Protein AF-A0A2G7H566-F1 (afdb_monomer_lite)

Foldseek 3Di:
DDPLVVLQVVLVVQQVVQVVVVHWGWDADPPFKIWTWHDDPNWIKIKIAGDPPDADDPVNQVSNCLSNLAQDWDWDADCDPVGNRIIMITRPDPAAWDQDAWDWDDDDQFIKTADPPQRKIWTWHADPPPSDIFIDILNHTDDPSSRVSSNRTHGGHDPPVRVVVVVVVVPDDDDDDDDDPDDDDDDDPPPDDDPDPPDDPDPDQDPVLVVLLVVLLVLVLLLLVVCLVVDVVSVDPVNSVVVNVVSVPDDSVRSVVVCVDPVNVVRSVPSVVVVVCVVCVVVVLVVDPPVPHDDPPPDDPPDPPDDDDDDDD

Secondary structure (DSSP, 8-state):
--TTTTHHHHHHHHHHHHHHTTS-EEEEEGGGEEEEEEEETTEEEEEEEESSS-PPPHHHHHHHHHHTT-SSEEEEEEEETTEEEEEEEEE---SPEE-SPP--EEETTEEEEE-TTT--EEEEEEETTTTEEEEEETTEE--HHHHHHHHHHEEPPPPHHHHHHHHHHHTS------------PPPPPP-----------PPPPPHHHHHHHHHHHHHHHHHHHHHHHH-TTTTSHHHHHHHHHHHHH--HHHHHHHHTSHHHHHHHHHHHHHHHHHHHHHHHHHHS-GGGS--------------------

Sequence (313 aa):
MRLTDTLRPLLEELFTTSADLAAGVHRKLPGGLHVKAAVKGERRMLIVWRTADRLPSARECEVVGAAAGMITPTFRSWQCRESQDAFLVTEGFKGQACTHDWNTAPVDGGHASTCGHCGATWERTQSSRAKTERLRYNGEKVSPARFAQFLERGPAGESPAEQAAAVVLAAQEPLWAAPEVQTPVPPPPPRQRPPRKAARPSGPETPAEQAERARLTGLLTCITFWSACWSPWFRRAVTIDMRRATLRGSTLGELRDEVRSVYVRRTLPYAVPYVLLACRWQHMTRALPEHATPIPKTRQKSARVAGTRKAAA

pLDDT: mean 75.6, std 17.48, range [33.19, 96.25]

Radius of gyration: 28.15 Å; chains: 1; bounding box: 62×60×103 Å

Structure (mmCIF, N/CA/C/O backbone):
data_AF-A0A2G7H566-F1
#
_entry.id   AF-A0A2G7H566-F1
#
loop_
_atom_site.group_PDB
_atom_site.id
_atom_site.type_symbol
_atom_site.label_atom_id
_atom_site.label_alt_id
_atom_site.label_comp_id
_atom_site.label_asym_id
_atom_site.label_entity_id
_atom_site.label_seq_id
_atom_site.pdbx_PDB_ins_code
_atom_site.Cartn_x
_atom_site.Cartn_y
_atom_site.Cartn_z
_atom_site.occupancy
_atom_site.B_iso_or_equiv
_atom_site.auth_seq_id
_atom_site.auth_comp_id
_atom_site.auth_asym_id
_atom_site.auth_atom_id
_atom_site.pdbx_PDB_model_num
ATOM 1 N N . MET A 1 1 ? 17.455 5.939 9.102 1.00 40.06 1 MET A N 1
ATOM 2 C CA . MET A 1 1 ? 16.649 4.698 9.156 1.00 40.06 1 MET A CA 1
ATOM 3 C C . MET A 1 1 ? 15.266 4.985 8.611 1.00 40.06 1 MET A C 1
ATOM 5 O O . MET A 1 1 ? 14.656 5.955 9.054 1.00 40.06 1 MET A O 1
ATOM 9 N N . ARG A 1 2 ? 14.798 4.234 7.609 1.00 50.91 2 ARG A N 1
ATOM 10 C CA . ARG A 1 2 ? 13.457 4.434 7.043 1.00 50.91 2 ARG A CA 1
ATOM 11 C C . ARG A 1 2 ? 12.451 3.670 7.900 1.00 50.91 2 ARG A C 1
ATOM 13 O O . ARG A 1 2 ? 12.727 2.570 8.353 1.00 50.91 2 ARG A O 1
ATOM 20 N N . LEU A 1 3 ? 11.278 4.263 8.104 1.00 55.38 3 LEU A N 1
ATOM 21 C CA . LEU A 1 3 ? 10.214 3.744 8.972 1.00 55.38 3 LEU A CA 1
ATOM 22 C C . LEU A 1 3 ? 9.756 2.318 8.594 1.00 55.38 3 LEU A C 1
ATOM 24 O O . LEU A 1 3 ? 9.213 1.616 9.431 1.00 55.38 3 LEU A O 1
ATOM 28 N N . THR A 1 4 ? 9.992 1.894 7.348 1.00 57.94 4 THR A N 1
ATOM 29 C CA . THR A 1 4 ? 9.754 0.537 6.828 1.00 57.94 4 THR A CA 1
ATOM 30 C C . THR A 1 4 ? 10.690 -0.525 7.399 1.00 57.94 4 THR A C 1
ATOM 32 O O . THR A 1 4 ? 10.247 -1.652 7.600 1.00 57.94 4 THR A O 1
ATOM 35 N N . ASP A 1 5 ? 11.947 -0.181 7.684 1.00 62.12 5 ASP A N 1
ATOM 36 C CA . ASP A 1 5 ? 12.983 -1.160 8.050 1.00 62.12 5 ASP A CA 1
ATOM 37 C C . ASP A 1 5 ? 12.762 -1.678 9.482 1.00 62.12 5 ASP A C 1
ATOM 39 O O . ASP A 1 5 ? 13.060 -2.823 9.797 1.00 62.12 5 ASP A O 1
ATOM 43 N N . THR A 1 6 ? 12.158 -0.851 10.340 1.00 76.50 6 THR A N 1
ATOM 44 C CA . THR A 1 6 ? 11.748 -1.223 11.702 1.00 76.50 6 THR A CA 1
ATOM 45 C C . THR A 1 6 ? 10.353 -1.840 11.765 1.00 76.50 6 THR A C 1
ATOM 47 O O . THR A 1 6 ? 10.004 -2.464 12.763 1.00 76.50 6 THR A O 1
ATOM 50 N N . LEU A 1 7 ? 9.529 -1.651 10.730 1.00 87.25 7 LEU A N 1
ATOM 51 C CA . LEU A 1 7 ? 8.126 -2.063 10.750 1.00 87.25 7 LEU A CA 1
ATOM 52 C C . LEU A 1 7 ? 7.954 -3.552 10.438 1.00 87.25 7 LEU A C 1
ATOM 54 O O . LEU A 1 7 ? 7.122 -4.195 11.067 1.00 87.25 7 LEU A O 1
ATOM 58 N N . ARG A 1 8 ? 8.736 -4.097 9.496 1.00 86.94 8 ARG A N 1
ATOM 59 C CA . ARG A 1 8 ? 8.674 -5.518 9.113 1.00 86.94 8 ARG A CA 1
ATOM 60 C C . ARG A 1 8 ? 8.879 -6.470 10.306 1.00 86.94 8 ARG A C 1
ATOM 62 O O . ARG A 1 8 ? 7.946 -7.223 10.574 1.00 86.94 8 ARG A O 1
ATOM 69 N N . PRO A 1 9 ? 10.001 -6.418 11.058 1.00 90.00 9 PRO A N 1
ATOM 70 C CA . PRO A 1 9 ? 10.229 -7.368 12.154 1.00 90.00 9 PRO A CA 1
ATOM 71 C C . PRO A 1 9 ? 9.160 -7.257 13.249 1.00 90.00 9 PRO A C 1
ATOM 73 O O . PRO A 1 9 ? 8.708 -8.261 13.785 1.00 90.00 9 PRO A O 1
ATOM 76 N N . LEU A 1 10 ? 8.680 -6.040 13.522 1.00 93.06 10 LEU A N 1
ATOM 77 C CA . LEU A 1 10 ? 7.597 -5.812 14.475 1.00 93.06 10 LEU A CA 1
ATOM 78 C C . LEU A 1 10 ? 6.273 -6.431 14.006 1.00 93.06 10 LEU A C 1
ATOM 80 O O . LEU A 1 10 ? 5.539 -6.998 14.805 1.00 93.06 10 LEU A O 1
ATOM 84 N N . LEU A 1 11 ? 5.928 -6.313 12.722 1.00 93.62 11 LEU A N 1
ATOM 85 C CA . LEU A 1 11 ? 4.698 -6.912 12.203 1.00 93.62 11 LEU A CA 1
ATOM 86 C C . LEU A 1 11 ? 4.788 -8.439 12.167 1.00 93.62 11 LEU A C 1
ATOM 88 O O . LEU A 1 11 ? 3.793 -9.095 12.460 1.00 93.62 11 LEU A O 1
ATOM 92 N N . GLU A 1 12 ? 5.956 -8.998 11.850 1.00 92.69 12 GLU A N 1
ATOM 93 C CA . GLU A 1 12 ? 6.208 -10.440 11.943 1.00 92.69 12 GLU A CA 1
ATOM 94 C C . GLU A 1 12 ? 6.009 -10.946 13.372 1.00 92.69 12 GLU A C 1
ATOM 96 O O . GLU A 1 12 ? 5.225 -11.871 13.573 1.00 92.69 12 GLU A O 1
ATOM 101 N N . GLU A 1 13 ? 6.602 -10.278 14.365 1.00 94.94 13 GLU A N 1
ATOM 102 C CA . GLU A 1 13 ? 6.397 -10.580 15.788 1.00 94.94 13 GLU A CA 1
ATOM 103 C C . GLU A 1 13 ? 4.907 -10.558 16.167 1.00 94.94 13 GLU A C 1
ATOM 105 O O . GLU A 1 13 ? 4.406 -11.489 16.804 1.00 94.94 13 GLU A O 1
ATOM 110 N N . LEU A 1 14 ? 4.164 -9.532 15.732 1.00 95.56 14 LEU A N 1
ATOM 111 C CA . LEU A 1 14 ? 2.733 -9.414 16.022 1.00 95.56 14 LEU A CA 1
ATOM 112 C C . LEU A 1 14 ? 1.906 -10.521 15.361 1.00 95.56 14 LEU A C 1
ATOM 114 O O . LEU A 1 14 ? 0.931 -10.977 15.959 1.00 95.56 14 LEU A O 1
ATOM 118 N N . PHE A 1 15 ? 2.254 -10.949 14.146 1.00 95.19 15 PHE A N 1
ATOM 119 C CA . PHE A 1 15 ? 1.558 -12.050 13.479 1.00 95.19 15 PHE A CA 1
ATOM 120 C C . PHE A 1 15 ? 1.858 -13.398 14.121 1.00 95.19 15 PHE A C 1
ATOM 122 O O . PHE A 1 15 ? 0.918 -14.168 14.300 1.00 95.19 15 PHE A O 1
ATOM 129 N N . THR A 1 16 ? 3.110 -13.663 14.493 1.00 94.88 16 THR A N 1
ATOM 130 C CA . THR A 1 16 ? 3.489 -14.874 15.235 1.00 94.88 16 THR A CA 1
ATOM 131 C C . THR A 1 16 ? 2.739 -14.929 16.561 1.00 94.88 16 THR A C 1
ATOM 133 O O . THR A 1 16 ? 1.962 -15.849 16.788 1.00 94.88 16 THR A O 1
ATOM 136 N N . THR A 1 17 ? 2.819 -13.858 17.356 1.00 94.94 17 THR A N 1
ATOM 137 C CA . THR A 1 17 ? 2.087 -13.752 18.629 1.00 94.94 17 THR A CA 1
ATOM 138 C C . THR A 1 17 ? 0.573 -13.902 18.430 1.00 94.94 17 THR A C 1
ATOM 140 O O . THR A 1 17 ? -0.117 -14.513 19.240 1.00 94.94 17 THR A O 1
ATOM 143 N N . SER A 1 18 ? 0.022 -13.349 17.344 1.00 94.25 18 SER A N 1
ATOM 144 C CA . SER A 1 18 ? -1.404 -13.475 17.035 1.00 94.25 18 SER A CA 1
ATOM 145 C C . SER A 1 18 ? -1.813 -14.901 16.681 1.00 94.25 18 SER A C 1
ATOM 147 O O . SER A 1 18 ? -2.902 -15.321 17.077 1.00 94.25 18 SER A O 1
ATOM 149 N N . ALA A 1 19 ? -0.965 -15.625 15.949 1.00 91.94 19 ALA A N 1
ATOM 150 C CA . ALA A 1 19 ? -1.181 -17.028 15.630 1.00 91.94 19 ALA A CA 1
ATOM 151 C C . ALA A 1 19 ? -1.142 -17.886 16.902 1.00 91.94 19 ALA A C 1
ATOM 153 O O . ALA A 1 19 ? -2.070 -18.662 17.124 1.00 91.94 19 ALA A O 1
ATOM 154 N N . ASP A 1 20 ? -0.148 -17.668 17.767 1.00 93.00 20 ASP A N 1
ATOM 155 C CA . ASP A 1 20 ? 0.033 -18.418 19.017 1.00 93.00 20 ASP A CA 1
ATOM 156 C C . ASP A 1 20 ? -1.135 -18.216 19.989 1.00 93.00 20 ASP A C 1
ATOM 158 O O . ASP A 1 20 ? -1.632 -19.161 20.598 1.00 93.00 20 ASP A O 1
ATOM 162 N N . LEU A 1 21 ? -1.615 -16.975 20.117 1.00 91.94 21 LEU A N 1
ATOM 163 C CA . LEU A 1 21 ? -2.718 -16.631 21.017 1.00 91.94 21 LEU A CA 1
ATOM 164 C C . LEU A 1 21 ? -4.106 -16.854 20.400 1.00 91.94 21 LEU A C 1
ATOM 166 O O . LEU A 1 21 ? -5.110 -16.639 21.082 1.00 91.94 21 LEU A O 1
ATOM 170 N N . ALA A 1 22 ? -4.184 -17.198 19.109 1.00 90.19 22 ALA A N 1
ATOM 171 C CA . ALA A 1 22 ? -5.420 -17.214 18.322 1.00 90.19 22 ALA A CA 1
ATOM 172 C C . ALA A 1 22 ? -6.266 -15.925 18.479 1.00 90.19 22 ALA A C 1
ATOM 174 O O . ALA A 1 22 ? -7.500 -15.945 18.434 1.00 90.19 22 ALA A O 1
ATOM 175 N N . ALA A 1 23 ? -5.603 -14.782 18.676 1.00 88.75 23 ALA A N 1
ATOM 176 C CA . ALA A 1 23 ? -6.228 -13.507 19.012 1.00 88.75 23 ALA A CA 1
ATOM 177 C C . ALA A 1 23 ? -5.525 -12.338 18.315 1.00 88.75 23 ALA A C 1
ATOM 179 O O . ALA A 1 23 ? -4.355 -12.412 17.951 1.00 88.75 23 ALA A O 1
ATOM 180 N N . GLY A 1 24 ? -6.243 -11.228 18.115 1.00 91.44 24 GLY A N 1
ATOM 181 C CA . GLY A 1 24 ? -5.665 -10.037 17.494 1.00 91.44 24 GLY A CA 1
ATOM 182 C C . GLY A 1 24 ? -4.732 -9.290 18.450 1.00 91.44 24 GLY A C 1
ATOM 183 O O . GLY A 1 24 ? -5.195 -8.804 19.482 1.00 91.44 24 GLY A O 1
ATOM 184 N N . VAL A 1 25 ? -3.460 -9.132 18.082 1.00 95.31 25 VAL A N 1
ATOM 185 C CA . VAL A 1 25 ? -2.426 -8.485 18.908 1.00 95.31 25 VAL A CA 1
ATOM 186 C C . VAL A 1 25 ? -2.241 -7.040 18.476 1.00 95.31 25 VAL A C 1
ATOM 188 O O . VAL A 1 25 ? -2.075 -6.744 17.294 1.00 95.31 25 VAL A O 1
ATOM 191 N N . HIS A 1 26 ? -2.292 -6.122 19.438 1.00 94.62 26 HIS A N 1
ATOM 192 C CA . HIS A 1 26 ? -2.249 -4.681 19.203 1.00 94.62 26 HIS A CA 1
ATOM 193 C C . HIS A 1 26 ? -0.909 -4.071 19.622 1.00 94.62 26 HIS A C 1
ATOM 195 O O . HIS A 1 26 ? -0.370 -4.380 20.682 1.00 94.62 26 HIS A O 1
ATOM 201 N N . ARG A 1 27 ? -0.408 -3.135 18.810 1.00 94.75 27 ARG A N 1
ATOM 202 C CA . ARG A 1 27 ? 0.729 -2.276 19.137 1.00 94.75 27 ARG A CA 1
ATOM 203 C C . ARG A 1 27 ? 0.447 -0.826 18.754 1.00 94.75 27 ARG A C 1
ATOM 205 O O . ARG A 1 27 ? -0.130 -0.532 17.703 1.00 94.75 27 ARG A O 1
ATOM 212 N N . LYS A 1 28 ? 0.895 0.102 19.600 1.00 92.69 28 LYS A N 1
ATOM 213 C CA . LYS A 1 28 ? 0.964 1.531 19.278 1.00 92.69 28 LYS A CA 1
ATOM 214 C C . LYS A 1 28 ? 2.358 1.862 18.749 1.00 92.69 28 LYS A C 1
ATOM 216 O O . LYS A 1 28 ? 3.357 1.569 19.399 1.00 92.69 28 LYS A O 1
ATOM 221 N N . LEU A 1 29 ? 2.408 2.477 17.577 1.00 89.56 29 LEU A N 1
ATOM 222 C CA . LEU A 1 29 ? 3.617 2.938 16.908 1.00 89.56 29 LEU A CA 1
ATOM 223 C C . LEU A 1 29 ? 3.847 4.440 17.158 1.00 89.56 29 LEU A C 1
ATOM 225 O O . LEU A 1 29 ? 2.912 5.165 17.535 1.00 89.56 29 LEU A O 1
ATOM 229 N N . PRO A 1 30 ? 5.077 4.937 16.920 1.00 82.88 30 PRO A N 1
ATOM 230 C CA . PRO A 1 30 ? 5.377 6.362 16.976 1.00 82.88 30 PRO A CA 1
ATOM 231 C C . PRO A 1 30 ? 4.428 7.197 16.111 1.00 82.88 30 PRO A C 1
ATOM 233 O O . PRO A 1 30 ? 3.928 6.759 15.075 1.00 82.88 30 PRO A O 1
ATOM 236 N N . GLY A 1 31 ? 4.158 8.424 16.556 1.00 81.69 31 GLY A N 1
ATOM 237 C CA . GLY A 1 31 ? 3.229 9.321 15.871 1.00 81.69 31 GLY A CA 1
ATOM 238 C C . GLY A 1 31 ? 1.754 8.953 16.048 1.00 81.69 31 GLY A C 1
ATOM 239 O O . GLY A 1 31 ? 0.923 9.520 15.347 1.00 81.69 31 GLY A O 1
ATOM 240 N N . GLY A 1 32 ? 1.411 8.032 16.957 1.00 88.88 32 GLY A N 1
ATOM 241 C CA . GLY A 1 32 ? 0.023 7.719 17.317 1.00 88.88 32 GLY A CA 1
ATOM 242 C C . GLY A 1 32 ? -0.704 6.823 16.316 1.00 88.88 32 GLY A C 1
ATOM 243 O O . GLY A 1 32 ? -1.932 6.849 16.276 1.00 88.88 32 GLY A O 1
ATOM 244 N N . LEU A 1 33 ? 0.033 6.067 15.496 1.00 91.19 33 LEU A N 1
ATOM 245 C CA . LEU A 1 33 ? -0.523 5.031 14.627 1.00 91.19 33 LEU A CA 1
ATOM 246 C C . LEU A 1 33 ? -0.688 3.741 15.433 1.00 91.19 33 LEU A C 1
ATOM 248 O O . LEU A 1 33 ? 0.239 3.290 16.095 1.00 91.19 33 LEU A O 1
ATOM 252 N N . HIS A 1 34 ? -1.866 3.148 15.394 1.00 93.75 34 HIS A N 1
ATOM 253 C CA . HIS A 1 34 ? -2.164 1.880 16.039 1.00 93.75 34 HIS A CA 1
ATOM 254 C C . HIS A 1 34 ? -2.287 0.807 14.969 1.00 93.75 34 HIS A C 1
ATOM 256 O O . HIS A 1 34 ? -2.921 1.037 13.938 1.00 93.75 34 HIS A O 1
ATOM 262 N N . VAL A 1 35 ? -1.693 -0.356 15.223 1.00 95.00 35 VAL A N 1
ATOM 263 C CA . VAL A 1 35 ? -1.793 -1.521 14.347 1.00 95.00 35 VAL A CA 1
ATOM 264 C C . VAL A 1 35 ? -2.190 -2.721 15.187 1.00 95.00 35 VAL A C 1
ATOM 266 O O . VAL A 1 35 ? -1.587 -2.988 16.225 1.00 95.00 35 VAL A O 1
ATOM 269 N N . LYS A 1 36 ? -3.218 -3.439 14.748 1.00 96.00 36 LYS A N 1
ATOM 270 C CA . LYS A 1 36 ? -3.639 -4.712 15.325 1.00 96.00 36 LYS A CA 1
ATOM 271 C C . LYS A 1 36 ? -3.514 -5.790 14.267 1.00 96.00 36 LYS A C 1
ATOM 273 O O . LYS A 1 36 ? -4.199 -5.718 13.249 1.00 96.00 36 LYS A O 1
ATOM 278 N N . ALA A 1 37 ? -2.629 -6.748 14.497 1.00 96.25 37 ALA A N 1
ATOM 279 C CA . ALA A 1 37 ? -2.428 -7.885 13.616 1.00 96.25 37 ALA A CA 1
ATOM 280 C C . ALA A 1 37 ? -3.329 -9.037 14.044 1.00 96.25 37 ALA A C 1
ATOM 282 O O . ALA A 1 37 ? -3.507 -9.279 15.236 1.00 96.25 37 ALA A O 1
ATOM 283 N N . ALA A 1 38 ? -3.920 -9.717 13.071 1.00 93.88 38 ALA A N 1
ATOM 284 C CA . ALA A 1 38 ? -4.726 -10.902 13.295 1.00 93.88 38 ALA A CA 1
ATOM 285 C C . ALA A 1 38 ? -4.426 -11.950 12.221 1.00 93.88 38 ALA A C 1
ATOM 287 O O . ALA A 1 38 ? -4.344 -11.618 11.033 1.00 93.88 38 ALA A O 1
ATOM 288 N N . VAL A 1 39 ? -4.321 -13.211 12.630 1.00 91.38 39 VAL A N 1
ATOM 289 C CA . VAL A 1 39 ? -4.273 -14.365 11.726 1.00 91.38 39 VAL A CA 1
ATOM 290 C C . VAL A 1 39 ? -5.613 -15.098 11.801 1.00 91.38 39 VAL A C 1
ATOM 292 O O . VAL A 1 39 ? -6.071 -15.454 12.883 1.00 91.38 39 VAL A O 1
ATOM 295 N N . LYS A 1 40 ? -6.290 -15.285 10.662 1.00 85.06 40 LYS A N 1
ATOM 296 C CA . LYS A 1 40 ? -7.551 -16.043 10.573 1.00 85.06 40 LYS A CA 1
ATOM 297 C C . LYS A 1 40 ? -7.405 -17.153 9.537 1.00 85.06 40 LYS A C 1
ATOM 299 O O . LYS A 1 40 ? -7.472 -16.889 8.334 1.00 85.06 40 LYS A O 1
ATOM 304 N N . GLY A 1 41 ? -7.214 -18.384 10.009 1.00 84.25 41 GLY A N 1
ATOM 305 C CA . GLY A 1 41 ? -6.723 -19.472 9.160 1.00 84.25 41 GLY A CA 1
ATOM 306 C C . GLY A 1 41 ? -5.333 -19.109 8.640 1.00 84.25 41 GLY A C 1
ATOM 307 O O . GLY A 1 41 ? -4.494 -18.654 9.404 1.00 84.25 41 GLY A O 1
ATOM 308 N N . GLU A 1 42 ? -5.117 -19.190 7.332 1.00 81.19 42 GLU A N 1
ATOM 309 C CA . GLU A 1 42 ? -3.844 -18.786 6.708 1.00 81.19 42 GLU A CA 1
ATOM 310 C C . GLU A 1 42 ? -3.767 -17.283 6.385 1.00 81.19 42 GLU A C 1
ATOM 312 O O . GLU A 1 42 ? -2.752 -16.776 5.903 1.00 81.19 42 GLU A O 1
ATOM 317 N N . ARG A 1 43 ? -4.855 -16.534 6.610 1.00 86.00 43 ARG A N 1
ATOM 318 C CA . ARG A 1 43 ? -4.950 -15.137 6.174 1.00 86.00 43 ARG A CA 1
ATOM 319 C C . ARG A 1 43 ? -4.441 -14.183 7.242 1.00 86.00 43 ARG A C 1
ATOM 321 O O . ARG A 1 43 ? -5.005 -14.094 8.333 1.00 86.00 43 ARG A O 1
ATOM 328 N N . ARG A 1 44 ? -3.440 -13.389 6.865 1.00 91.06 44 ARG A N 1
ATOM 329 C CA . ARG A 1 44 ? -2.966 -12.227 7.622 1.00 91.06 44 ARG A CA 1
ATOM 330 C C . ARG A 1 44 ? -3.882 -11.027 7.387 1.00 91.06 44 ARG A C 1
ATOM 332 O O . ARG A 1 44 ? -4.196 -10.682 6.248 1.00 91.06 44 ARG A O 1
ATOM 339 N N . MET A 1 45 ? -4.295 -10.380 8.468 1.00 94.69 45 MET A N 1
ATOM 340 C CA . MET A 1 45 ? -5.126 -9.178 8.461 1.00 94.69 45 MET A CA 1
ATOM 341 C C . MET A 1 45 ? -4.522 -8.128 9.392 1.00 94.69 45 MET A C 1
ATOM 343 O O . MET A 1 45 ? -3.987 -8.466 10.448 1.00 94.69 45 MET A O 1
ATOM 347 N N . LEU A 1 46 ? -4.648 -6.853 9.031 1.00 96.12 46 LEU A N 1
ATOM 348 C CA . LEU A 1 46 ? -4.229 -5.738 9.882 1.00 96.12 46 LEU A CA 1
ATOM 349 C C . LEU A 1 46 ? -5.379 -4.761 10.050 1.00 96.12 46 LEU A C 1
ATOM 351 O O . LEU A 1 46 ? -6.022 -4.390 9.076 1.00 96.12 46 LEU A O 1
ATOM 355 N N . ILE A 1 47 ? -5.604 -4.292 11.267 1.00 95.25 47 ILE A N 1
ATOM 356 C CA . ILE A 1 47 ? -6.486 -3.160 11.538 1.00 95.25 47 ILE A CA 1
ATOM 357 C C . ILE A 1 47 ? -5.602 -1.983 11.925 1.00 95.25 47 ILE A C 1
ATOM 359 O O . ILE A 1 47 ? -4.781 -2.099 12.834 1.00 95.25 47 ILE A O 1
ATOM 363 N N . VAL A 1 48 ? -5.755 -0.861 11.231 1.00 94.94 48 VAL A N 1
ATOM 364 C CA . VAL A 1 48 ? -4.923 0.332 11.399 1.00 94.94 48 VAL A CA 1
ATOM 365 C C . VAL A 1 48 ? -5.807 1.526 11.749 1.00 94.94 48 VAL A C 1
ATOM 367 O O . VAL A 1 48 ? -6.793 1.776 11.061 1.00 94.94 48 VAL A O 1
ATOM 370 N N . TRP A 1 49 ? -5.467 2.272 12.801 1.00 94.19 49 TRP A N 1
ATOM 371 C CA . TRP A 1 49 ? -6.186 3.488 13.227 1.00 94.19 49 TRP A CA 1
ATOM 372 C C . TRP A 1 49 ? -5.237 4.491 13.897 1.00 94.19 49 TRP A C 1
ATOM 374 O O . TRP A 1 49 ? -4.046 4.213 14.045 1.00 94.19 49 TRP A O 1
ATOM 384 N N . ARG A 1 50 ? -5.721 5.675 14.295 1.00 91.31 50 ARG A N 1
ATOM 385 C CA . ARG A 1 50 ? -4.915 6.671 15.033 1.00 91.31 50 ARG A CA 1
ATOM 386 C C . ARG A 1 50 ? -5.630 7.186 16.279 1.00 91.31 50 ARG A C 1
ATOM 388 O O . ARG A 1 50 ? -6.847 7.103 16.379 1.00 91.31 50 ARG A O 1
ATOM 395 N N . THR A 1 51 ? -4.856 7.751 17.207 1.00 84.25 51 THR A N 1
ATOM 396 C CA . THR A 1 51 ? -5.351 8.295 18.488 1.00 84.25 51 THR A CA 1
ATOM 397 C C . THR A 1 51 ? -6.012 9.686 18.391 1.00 84.25 51 THR A C 1
ATOM 399 O O . THR A 1 51 ? -6.650 10.095 19.346 1.00 84.25 51 THR A O 1
ATOM 402 N N . ALA A 1 52 ? -5.831 10.447 17.301 1.00 68.75 52 ALA A N 1
ATOM 403 C CA . ALA A 1 52 ? -6.080 11.903 17.278 1.00 68.75 52 ALA A CA 1
ATOM 404 C C . ALA A 1 52 ? -7.088 12.368 16.202 1.00 68.75 52 ALA A C 1
ATOM 406 O O . ALA A 1 52 ? -6.750 13.230 15.392 1.00 68.75 52 ALA A O 1
ATOM 407 N N . ASP A 1 53 ? -8.278 11.757 16.137 1.00 65.06 53 ASP A N 1
ATOM 408 C CA . ASP A 1 53 ? -9.382 12.103 15.207 1.00 65.06 53 ASP A CA 1
ATOM 409 C C . ASP A 1 53 ? -8.986 12.202 13.722 1.00 65.06 53 ASP A C 1
ATOM 411 O O . ASP A 1 53 ? -9.623 12.863 12.900 1.00 65.06 53 ASP A O 1
ATOM 415 N N . ARG A 1 54 ? -7.894 11.531 13.352 1.00 80.00 54 ARG A N 1
ATOM 416 C CA . ARG A 1 54 ? -7.362 11.512 11.995 1.00 80.00 54 ARG A CA 1
ATOM 417 C C . ARG A 1 54 ? -7.283 10.083 11.506 1.00 80.00 54 ARG A C 1
ATOM 419 O O . ARG A 1 54 ? -6.499 9.296 12.023 1.00 80.00 54 ARG A O 1
ATOM 426 N N . LEU A 1 55 ? -7.996 9.783 10.432 1.00 87.00 55 LEU A N 1
ATOM 427 C CA . LEU A 1 55 ? -7.867 8.507 9.740 1.00 87.00 55 LEU A CA 1
ATOM 428 C C . LEU A 1 55 ? -6.424 8.274 9.244 1.00 87.00 55 LEU A C 1
ATOM 430 O O . LEU A 1 55 ? -5.771 9.221 8.779 1.00 87.00 55 LEU A O 1
ATOM 434 N N . PRO A 1 56 ? -5.918 7.027 9.296 1.00 89.81 56 PRO A N 1
ATOM 435 C CA . PRO A 1 56 ? -4.701 6.664 8.583 1.00 89.81 56 PRO A CA 1
ATOM 436 C C . PRO A 1 56 ? -4.819 7.041 7.104 1.00 89.81 56 PRO A C 1
ATOM 438 O O . PRO A 1 56 ? -5.852 6.848 6.467 1.00 89.81 56 PRO A O 1
ATOM 441 N N . SER A 1 57 ? -3.758 7.594 6.536 1.00 89.50 57 SER A N 1
ATOM 442 C CA . SER A 1 57 ? -3.699 7.863 5.103 1.00 89.50 57 SER A CA 1
ATOM 443 C C . SER A 1 57 ? -3.589 6.563 4.303 1.00 89.50 57 SER A C 1
ATOM 445 O O . SER A 1 57 ? -3.058 5.560 4.783 1.00 89.50 57 SER A O 1
ATOM 447 N N . ALA A 1 58 ? -4.016 6.604 3.036 1.00 88.88 58 ALA A N 1
ATOM 448 C CA . ALA A 1 58 ? -3.821 5.501 2.092 1.00 88.88 58 ALA A CA 1
ATOM 449 C C . ALA A 1 58 ? -2.352 5.050 2.045 1.00 88.88 58 ALA A C 1
ATOM 451 O O . ALA A 1 58 ? -2.057 3.860 2.087 1.00 88.88 58 ALA A O 1
ATOM 452 N N . ARG A 1 59 ? -1.422 6.013 2.071 1.00 88.56 59 ARG A N 1
ATOM 453 C CA . ARG A 1 59 ? 0.011 5.728 2.059 1.00 88.56 59 ARG A CA 1
ATOM 454 C C . ARG A 1 59 ? 0.486 4.983 3.305 1.00 88.56 59 ARG A C 1
ATOM 456 O O . ARG A 1 59 ? 1.339 4.112 3.196 1.00 88.56 59 ARG A O 1
ATOM 463 N N . GLU A 1 60 ? -0.042 5.317 4.480 1.00 89.19 60 GLU A N 1
ATOM 464 C CA . GLU A 1 60 ? 0.271 4.581 5.7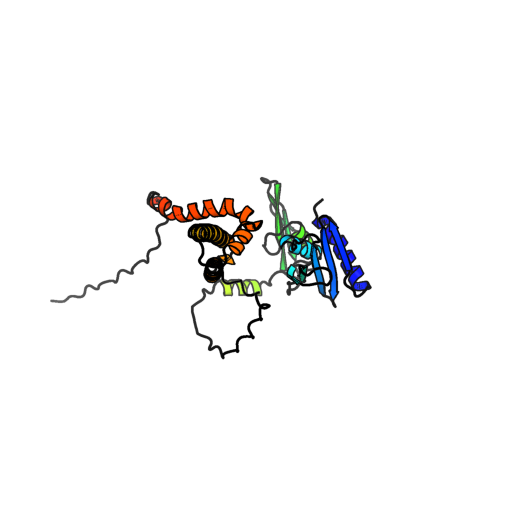11 1.00 89.19 60 GLU A CA 1
ATOM 465 C C . GLU A 1 60 ? -0.257 3.146 5.641 1.00 89.19 60 GLU A C 1
ATOM 467 O O . GLU A 1 60 ? 0.466 2.224 6.005 1.00 89.19 60 GLU A O 1
ATOM 472 N N . CYS A 1 61 ? -1.464 2.946 5.104 1.00 91.62 61 CYS A N 1
ATOM 473 C CA . CYS A 1 61 ? -2.033 1.610 4.913 1.00 91.62 61 CYS A CA 1
ATOM 474 C C . CYS A 1 61 ? -1.205 0.772 3.926 1.00 91.62 61 CYS A C 1
ATOM 476 O O . CYS A 1 61 ? -0.917 -0.389 4.206 1.00 91.62 61 CYS A O 1
ATOM 478 N N . GLU A 1 62 ? -0.767 1.363 2.809 1.00 89.50 62 GLU A N 1
ATOM 479 C CA . GLU A 1 62 ? 0.132 0.715 1.843 1.00 89.50 62 GLU A CA 1
ATOM 480 C C . GLU A 1 62 ? 1.465 0.310 2.477 1.00 89.50 62 GLU A C 1
ATOM 482 O O . GLU A 1 62 ? 1.932 -0.804 2.264 1.00 89.50 62 GLU A O 1
ATOM 487 N N . VAL A 1 63 ? 2.083 1.208 3.253 1.00 88.44 63 VAL A N 1
ATOM 488 C CA . VAL A 1 63 ? 3.375 0.951 3.906 1.00 88.44 63 VAL A CA 1
ATOM 489 C C . VAL A 1 63 ? 3.252 -0.163 4.942 1.00 88.44 63 VAL A C 1
ATOM 491 O O . VAL A 1 63 ? 4.095 -1.056 4.969 1.00 88.44 63 VAL A O 1
ATOM 494 N N . VAL A 1 64 ? 2.198 -0.137 5.761 1.00 91.75 64 VAL A N 1
ATOM 495 C CA . VAL A 1 64 ? 1.928 -1.172 6.767 1.00 91.75 64 VAL A CA 1
ATOM 496 C C . VAL A 1 64 ? 1.627 -2.517 6.100 1.00 91.75 64 VAL A C 1
ATOM 498 O O . VAL A 1 64 ? 2.180 -3.534 6.507 1.00 91.75 64 VAL A O 1
ATOM 501 N N . GLY A 1 65 ? 0.815 -2.530 5.041 1.00 91.94 65 GLY A N 1
ATOM 502 C CA . GLY A 1 65 ? 0.513 -3.745 4.285 1.00 91.94 65 GLY A CA 1
ATOM 503 C C . GLY A 1 65 ? 1.741 -4.341 3.589 1.00 91.94 65 GLY A C 1
ATOM 504 O O . GLY A 1 65 ? 1.980 -5.541 3.688 1.00 91.94 65 GLY A O 1
ATOM 505 N N . ALA A 1 66 ? 2.570 -3.510 2.954 1.00 87.81 66 ALA A N 1
ATOM 506 C CA . ALA A 1 66 ? 3.817 -3.961 2.335 1.00 87.81 66 ALA A CA 1
ATOM 507 C C . ALA A 1 66 ? 4.806 -4.511 3.378 1.00 87.81 66 ALA A C 1
ATOM 509 O O . ALA A 1 66 ? 5.382 -5.579 3.191 1.00 87.81 66 ALA A O 1
ATOM 510 N N . ALA A 1 67 ? 4.963 -3.830 4.519 1.00 88.50 67 ALA A N 1
ATOM 511 C CA . ALA A 1 67 ? 5.823 -4.304 5.604 1.00 88.50 67 ALA A CA 1
ATOM 512 C C . ALA A 1 67 ? 5.327 -5.612 6.244 1.00 88.50 67 ALA A C 1
ATOM 514 O O . ALA A 1 67 ? 6.137 -6.370 6.762 1.00 88.50 67 ALA A O 1
ATOM 515 N N . ALA A 1 68 ? 4.026 -5.901 6.168 1.00 89.56 68 ALA A N 1
ATOM 516 C CA . ALA A 1 68 ? 3.439 -7.176 6.583 1.00 89.56 68 ALA A CA 1
ATOM 517 C C . ALA A 1 68 ? 3.661 -8.332 5.591 1.00 89.56 68 ALA A C 1
ATOM 519 O O . ALA A 1 68 ? 3.183 -9.448 5.827 1.00 89.56 68 ALA A O 1
ATOM 520 N N . GLY A 1 69 ? 4.339 -8.070 4.471 1.00 87.31 69 GLY A N 1
ATOM 521 C CA . GLY A 1 69 ? 4.577 -9.051 3.421 1.00 87.31 69 GLY A CA 1
ATOM 522 C C . GLY A 1 69 ? 3.425 -9.190 2.425 1.00 87.31 69 GLY A C 1
ATOM 523 O O . GLY A 1 69 ? 3.442 -10.137 1.643 1.00 87.31 69 GLY A O 1
ATOM 524 N N . MET A 1 70 ? 2.448 -8.271 2.405 1.00 90.12 70 MET A N 1
ATOM 525 C CA . MET A 1 70 ? 1.364 -8.319 1.415 1.00 90.12 70 MET A CA 1
ATOM 526 C C . MET A 1 70 ? 1.852 -7.848 0.037 1.00 90.12 70 MET A C 1
ATOM 528 O O . MET A 1 70 ? 2.461 -6.781 -0.076 1.00 90.12 70 MET A O 1
ATOM 532 N N . ILE A 1 71 ? 1.570 -8.616 -1.014 1.00 88.31 71 ILE A N 1
ATOM 533 C CA . ILE A 1 71 ? 1.942 -8.322 -2.405 1.00 88.31 71 ILE A CA 1
ATOM 534 C C . ILE A 1 71 ? 1.095 -7.168 -2.946 1.00 88.31 71 ILE A C 1
ATOM 536 O O . ILE A 1 71 ? 1.632 -6.228 -3.542 1.00 88.31 71 ILE A O 1
ATOM 540 N N . THR A 1 72 ? -0.220 -7.220 -2.724 1.00 88.94 72 THR A N 1
ATOM 541 C CA . THR A 1 72 ? -1.187 -6.189 -3.121 1.00 88.94 72 THR A CA 1
ATOM 542 C C . THR A 1 72 ? -2.069 -5.835 -1.922 1.00 88.94 72 THR A C 1
ATOM 544 O O . THR A 1 72 ? -3.188 -6.340 -1.804 1.00 88.94 72 THR A O 1
ATOM 547 N N . PRO A 1 73 ? -1.598 -4.970 -1.004 1.00 90.94 73 PRO A N 1
ATOM 548 C CA . PRO A 1 73 ? -2.395 -4.569 0.145 1.00 90.94 73 PRO A CA 1
ATOM 549 C C . PRO A 1 73 ? -3.640 -3.805 -0.312 1.00 90.94 73 PRO A C 1
ATOM 551 O O . PRO A 1 73 ? -3.564 -2.780 -0.988 1.00 90.94 73 PRO A O 1
ATOM 554 N N . THR A 1 74 ? -4.801 -4.306 0.085 1.00 93.12 74 THR A N 1
ATOM 555 C CA . THR A 1 74 ? -6.106 -3.673 -0.118 1.00 93.12 74 THR A CA 1
ATOM 556 C C . THR A 1 74 ? -6.619 -3.192 1.221 1.00 93.12 74 THR A C 1
ATOM 558 O O . THR A 1 74 ? -6.409 -3.854 2.234 1.00 93.12 74 THR A O 1
ATOM 561 N N . PHE A 1 75 ? -7.279 -2.038 1.252 1.00 93.25 75 PHE A N 1
ATOM 562 C CA . PHE A 1 75 ? -7.812 -1.494 2.492 1.00 93.25 75 PHE A CA 1
ATOM 563 C C . PHE A 1 75 ? -9.235 -0.981 2.319 1.00 93.25 75 PHE A C 1
ATOM 565 O O . PHE A 1 75 ? -9.597 -0.415 1.287 1.00 93.25 75 PHE A O 1
ATOM 572 N N . ARG A 1 76 ? -10.052 -1.192 3.350 1.00 92.94 76 ARG A N 1
ATOM 573 C CA . ARG A 1 76 ? -11.433 -0.706 3.432 1.00 92.94 76 ARG A CA 1
ATOM 574 C C . ARG A 1 76 ? -11.721 -0.175 4.825 1.00 92.94 76 ARG A C 1
ATOM 576 O O . ARG A 1 76 ? -11.109 -0.629 5.791 1.00 92.94 76 ARG A O 1
ATOM 583 N N . SER A 1 77 ? -12.659 0.762 4.922 1.00 90.69 77 SER A N 1
ATOM 584 C CA . SER A 1 77 ? -13.114 1.281 6.211 1.00 90.69 77 SER A CA 1
ATOM 585 C C . SER A 1 77 ? -13.580 0.143 7.114 1.00 90.69 77 SER A C 1
ATOM 587 O O . SER A 1 77 ? -14.227 -0.810 6.665 1.00 90.69 77 SER A O 1
ATOM 589 N N . TRP A 1 78 ? -13.222 0.246 8.383 1.00 90.94 78 TRP A N 1
ATOM 590 C CA . TRP A 1 78 ? -13.487 -0.751 9.399 1.00 90.94 78 TRP A CA 1
ATOM 591 C C . TRP A 1 78 ? -13.795 -0.066 10.723 1.00 90.94 78 TRP A C 1
ATOM 593 O O . TRP A 1 78 ? -13.301 1.023 11.001 1.00 90.94 78 TRP A O 1
ATOM 603 N N . GLN A 1 79 ? -14.598 -0.729 11.543 1.00 85.75 79 GLN A N 1
ATOM 604 C CA . GLN A 1 79 ? -14.904 -0.288 12.896 1.00 85.75 79 GLN A CA 1
ATOM 605 C C . GLN A 1 79 ? -14.396 -1.354 13.857 1.00 85.75 79 GLN A C 1
ATOM 607 O O . GLN A 1 79 ? -14.698 -2.539 13.701 1.00 85.75 79 GLN A O 1
ATOM 612 N N . CYS A 1 80 ? -13.593 -0.944 14.830 1.00 81.50 80 CYS A N 1
ATOM 613 C CA . CYS A 1 80 ? -13.176 -1.796 15.933 1.00 81.50 80 CYS A CA 1
ATOM 614 C C . CYS A 1 80 ? -13.643 -1.198 17.261 1.00 81.50 80 CYS A C 1
ATOM 616 O O . CYS A 1 80 ? -14.104 -0.060 17.332 1.00 81.50 80 CYS A O 1
ATOM 618 N N . ARG A 1 81 ? -13.546 -1.983 18.335 1.00 83.00 81 ARG A N 1
ATOM 619 C CA . ARG A 1 81 ? -13.952 -1.542 19.676 1.00 83.00 81 ARG A CA 1
ATOM 620 C C . ARG A 1 81 ? -13.169 -0.303 20.119 1.00 83.00 81 ARG A C 1
ATOM 622 O O . ARG A 1 81 ? -13.689 0.528 20.851 1.00 83.00 81 ARG A O 1
ATOM 629 N N . GLU A 1 82 ? -11.922 -0.209 19.675 1.00 82.69 82 GLU A N 1
ATOM 630 C CA . GLU A 1 82 ? -10.962 0.826 20.034 1.00 82.69 82 GLU A CA 1
ATOM 631 C C . GLU A 1 82 ? -11.085 2.094 19.169 1.00 82.69 82 GLU A C 1
ATOM 633 O O . GLU A 1 82 ? -10.561 3.139 19.552 1.00 82.69 82 GLU A O 1
ATOM 638 N N . SER A 1 83 ? -11.739 2.022 18.003 1.00 82.12 83 SER A N 1
ATOM 639 C CA . SER A 1 83 ? -11.920 3.161 17.099 1.00 82.12 83 SER A CA 1
ATOM 640 C C . SER A 1 83 ? -13.039 2.921 16.083 1.00 82.12 83 SER A C 1
ATOM 642 O O . SER A 1 83 ? -13.103 1.874 15.435 1.00 82.12 83 SER A O 1
ATOM 644 N N . GLN A 1 84 ? -13.885 3.934 15.881 1.00 81.12 84 GLN A N 1
ATOM 645 C CA . GLN A 1 84 ? -14.882 3.939 14.802 1.00 81.12 84 GLN A CA 1
ATOM 646 C C . GLN A 1 84 ? -14.273 4.279 13.429 1.00 81.12 84 GLN A C 1
ATOM 648 O O . GLN A 1 84 ? -14.929 4.092 12.407 1.00 81.12 84 GLN A O 1
ATOM 653 N N . ASP A 1 85 ? -13.015 4.722 13.416 1.00 87.00 85 ASP A N 1
ATOM 654 C CA . ASP A 1 85 ? -12.294 5.249 12.263 1.00 87.00 85 ASP A CA 1
ATOM 655 C C . ASP A 1 85 ? -11.006 4.445 12.039 1.00 87.00 85 ASP A C 1
ATOM 657 O O . ASP A 1 85 ? -9.881 4.907 12.262 1.00 87.00 85 ASP A O 1
ATOM 661 N N . ALA A 1 86 ? -11.184 3.200 11.597 1.00 91.62 86 ALA A N 1
ATOM 662 C CA . ALA A 1 86 ? -10.095 2.287 11.281 1.00 91.62 86 ALA A CA 1
ATOM 663 C C . ALA A 1 86 ? -10.122 1.846 9.810 1.00 91.62 86 ALA A C 1
ATOM 665 O O . ALA A 1 86 ? -11.125 1.955 9.100 1.00 91.62 86 ALA A O 1
ATOM 666 N N . PHE A 1 87 ? -9.002 1.294 9.354 1.00 95.25 87 PHE A N 1
ATOM 667 C CA . PHE A 1 87 ? -8.904 0.571 8.094 1.00 95.25 87 PHE A CA 1
ATOM 668 C C . PHE A 1 87 ? -8.530 -0.878 8.355 1.00 95.25 87 PHE A C 1
ATOM 670 O O . PHE A 1 87 ? -7.581 -1.160 9.083 1.00 95.25 87 PHE A O 1
ATOM 677 N N . LEU A 1 88 ? -9.260 -1.792 7.726 1.00 94.75 88 LEU A N 1
ATOM 678 C CA . LEU A 1 88 ? -8.849 -3.183 7.604 1.00 94.75 88 LEU A CA 1
ATOM 679 C C . LEU A 1 88 ? -7.991 -3.305 6.346 1.00 94.75 88 LEU A C 1
ATOM 681 O O . LEU A 1 88 ? -8.487 -3.021 5.256 1.00 94.75 88 LEU A O 1
ATOM 685 N N . VAL A 1 89 ? -6.742 -3.732 6.507 1.00 95.88 89 VAL A N 1
ATOM 686 C CA . VAL A 1 89 ? -5.787 -4.024 5.437 1.00 95.88 89 VAL A CA 1
ATOM 687 C C . VAL A 1 89 ? -5.669 -5.539 5.269 1.00 95.88 89 VAL A C 1
ATOM 689 O O . VAL A 1 89 ? -5.444 -6.271 6.237 1.00 95.88 89 VAL A O 1
ATOM 692 N N . THR A 1 90 ? -5.831 -6.007 4.036 1.00 94.19 90 THR A N 1
ATOM 693 C CA . THR A 1 90 ? -5.801 -7.424 3.654 1.00 94.19 90 THR A CA 1
ATOM 694 C C . THR A 1 90 ? -5.018 -7.633 2.368 1.00 94.19 90 THR A C 1
ATOM 696 O O . THR A 1 90 ? -4.923 -6.731 1.536 1.00 94.19 90 THR A O 1
ATOM 699 N N . GLU A 1 91 ? -4.519 -8.850 2.165 1.00 92.19 91 GLU A N 1
ATOM 700 C CA . GLU A 1 91 ? -3.967 -9.256 0.876 1.00 92.19 91 GLU A CA 1
ATOM 701 C C . GLU A 1 91 ? -5.068 -9.288 -0.195 1.00 92.19 91 GLU A C 1
ATOM 703 O O . GLU A 1 91 ? -6.089 -9.960 -0.034 1.00 92.19 91 GLU A O 1
ATOM 708 N N . GLY A 1 92 ? -4.863 -8.538 -1.276 1.00 87.56 92 GLY A N 1
ATOM 709 C CA . GLY A 1 92 ? -5.710 -8.551 -2.466 1.00 87.56 92 GLY A CA 1
ATOM 710 C C . GLY A 1 92 ? -5.147 -9.404 -3.599 1.00 87.56 92 GLY A C 1
ATOM 711 O O . GLY A 1 92 ? -5.878 -9.706 -4.543 1.00 87.56 92 GLY A O 1
ATOM 712 N N . PHE A 1 93 ? -3.872 -9.792 -3.527 1.00 87.44 93 PHE A N 1
ATOM 713 C CA . PHE A 1 93 ? -3.246 -10.640 -4.529 1.00 87.44 93 PHE A CA 1
ATOM 714 C C . PHE A 1 93 ? -3.841 -12.052 -4.493 1.00 87.44 93 PHE A C 1
ATOM 716 O O . PHE A 1 93 ? -3.904 -12.691 -3.444 1.00 87.44 93 PHE A O 1
ATOM 723 N N . LYS A 1 94 ? -4.290 -12.526 -5.657 1.00 83.75 94 LYS A N 1
ATOM 724 C CA . LYS A 1 94 ? -4.881 -13.861 -5.847 1.00 83.75 94 LYS A CA 1
ATOM 725 C C . LYS A 1 94 ? -4.048 -14.769 -6.756 1.00 83.75 94 LYS A C 1
ATOM 727 O O . LYS A 1 94 ? -4.463 -15.893 -7.010 1.00 83.75 94 LYS A O 1
ATOM 732 N N . GLY A 1 95 ? -2.934 -14.265 -7.286 1.00 83.69 95 GLY A N 1
ATOM 733 C CA . GLY A 1 95 ? -2.062 -15.025 -8.175 1.00 83.69 95 GLY A CA 1
ATOM 734 C C . GLY A 1 95 ? -1.103 -15.935 -7.413 1.00 83.69 95 GLY A C 1
ATOM 735 O O . GLY A 1 95 ? -1.103 -15.994 -6.181 1.00 83.69 95 GLY A O 1
ATOM 736 N N . GLN A 1 96 ? -0.245 -16.619 -8.161 1.00 85.88 96 GLN A N 1
ATOM 737 C CA . GLN A 1 96 ? 0.870 -17.359 -7.584 1.00 85.88 96 GLN A CA 1
ATOM 738 C C . GLN A 1 96 ? 2.020 -16.405 -7.274 1.00 85.88 96 GLN A C 1
ATOM 740 O O . GLN A 1 96 ? 2.325 -15.506 -8.057 1.00 85.88 96 GLN A O 1
ATOM 745 N N . ALA A 1 97 ? 2.643 -16.586 -6.114 1.00 87.62 97 ALA A N 1
ATOM 746 C CA . ALA A 1 97 ? 3.865 -15.875 -5.780 1.00 87.62 97 ALA A CA 1
ATOM 747 C C . ALA A 1 97 ? 5.069 -16.712 -6.212 1.00 87.62 97 ALA A C 1
ATOM 749 O O . ALA A 1 97 ? 5.077 -17.927 -6.027 1.00 87.62 97 ALA A O 1
ATOM 750 N N . CYS A 1 98 ? 6.088 -16.066 -6.758 1.00 87.25 98 CYS A N 1
ATOM 751 C CA . CYS A 1 98 ? 7.360 -16.702 -7.009 1.00 87.25 98 CYS A CA 1
ATOM 752 C C . CYS A 1 98 ? 8.169 -16.767 -5.710 1.00 87.25 98 CYS A C 1
ATOM 754 O O . CYS A 1 98 ? 8.440 -15.734 -5.099 1.00 87.25 98 CYS A O 1
ATOM 756 N N . THR A 1 99 ? 8.534 -17.981 -5.304 1.00 86.50 99 THR A N 1
ATOM 757 C CA . THR A 1 99 ? 9.333 -18.282 -4.101 1.00 86.50 99 THR A CA 1
ATOM 758 C C . THR A 1 99 ? 10.599 -19.069 -4.448 1.00 86.50 99 THR A C 1
ATOM 760 O O . THR A 1 99 ? 11.144 -19.771 -3.605 1.00 86.50 99 THR A O 1
ATOM 763 N N . HIS A 1 100 ? 11.004 -19.035 -5.717 1.00 88.06 100 HIS A N 1
ATOM 764 C CA . HIS A 1 100 ? 12.151 -19.778 -6.229 1.00 88.06 100 HIS A CA 1
ATOM 765 C C . HIS A 1 100 ? 13.422 -18.936 -6.158 1.00 88.06 100 HIS A C 1
ATOM 767 O O . HIS A 1 100 ? 13.364 -17.705 -6.160 1.00 88.06 100 HIS A O 1
ATOM 773 N N . ASP A 1 101 ? 14.564 -19.614 -6.203 1.00 86.56 101 ASP A N 1
ATOM 774 C CA . ASP A 1 101 ? 15.859 -18.954 -6.254 1.00 86.56 101 ASP A CA 1
ATOM 775 C C . ASP A 1 101 ? 16.075 -18.215 -7.580 1.00 86.56 101 ASP A C 1
ATOM 777 O O . ASP A 1 101 ? 15.655 -18.644 -8.662 1.00 86.56 101 ASP A O 1
ATOM 781 N N . TRP A 1 102 ? 16.757 -17.074 -7.489 1.00 85.62 102 TRP A N 1
ATOM 782 C CA . TRP A 1 102 ? 17.049 -16.213 -8.629 1.00 85.62 102 TRP A CA 1
ATOM 783 C C . TRP A 1 102 ? 18.445 -16.485 -9.170 1.00 85.62 102 TRP A C 1
ATOM 785 O O . TRP A 1 102 ? 19.438 -16.302 -8.465 1.00 85.62 102 TRP A O 1
ATOM 795 N N . ASN A 1 103 ? 18.540 -16.824 -10.456 1.00 80.69 103 ASN A N 1
ATOM 796 C CA . ASN A 1 103 ? 19.828 -16.870 -11.137 1.00 80.69 103 ASN A CA 1
ATOM 797 C C . ASN A 1 103 ? 20.160 -15.482 -11.698 1.00 80.69 103 ASN A C 1
ATOM 799 O O . ASN A 1 103 ? 19.574 -15.042 -12.691 1.00 80.69 103 ASN A O 1
ATOM 803 N N . THR A 1 104 ? 21.028 -14.750 -11.006 1.00 85.00 104 THR A N 1
ATOM 804 C CA . THR A 1 104 ? 21.312 -13.347 -11.324 1.00 85.00 104 THR A CA 1
ATOM 805 C C . THR A 1 104 ? 22.291 -13.247 -12.489 1.00 85.00 104 THR A C 1
ATOM 807 O O . THR A 1 104 ? 23.416 -13.728 -12.394 1.00 85.00 104 THR A O 1
ATOM 810 N N . ALA A 1 105 ? 21.886 -12.570 -13.562 1.00 80.25 105 ALA A N 1
ATOM 811 C CA . ALA A 1 105 ? 22.731 -12.265 -14.708 1.00 80.25 105 ALA A CA 1
ATOM 812 C C . ALA A 1 105 ? 23.128 -10.774 -14.714 1.00 80.25 105 ALA A C 1
ATOM 814 O O . ALA A 1 105 ? 22.312 -9.911 -14.364 1.00 80.25 105 ALA A O 1
ATOM 815 N N . PRO A 1 106 ? 24.367 -10.433 -15.108 1.00 78.94 106 PRO A N 1
ATOM 816 C CA . PRO A 1 106 ? 24.756 -9.043 -15.317 1.00 78.94 106 PRO A CA 1
ATOM 817 C C . PRO A 1 106 ? 24.033 -8.455 -16.540 1.00 78.94 106 PRO A C 1
ATOM 819 O O . PRO A 1 106 ? 23.825 -9.141 -17.539 1.00 78.94 106 PRO A O 1
ATOM 822 N N . VAL A 1 107 ? 23.675 -7.172 -16.470 1.00 81.69 107 VAL A N 1
ATOM 823 C CA . VAL A 1 107 ? 23.137 -6.381 -17.594 1.00 81.69 107 VAL A CA 1
ATOM 824 C C . VAL A 1 107 ? 23.821 -5.016 -17.645 1.00 81.69 107 VAL A C 1
ATOM 826 O O . VAL A 1 107 ? 24.472 -4.607 -16.681 1.00 81.69 107 VAL A O 1
ATOM 829 N N . ASP A 1 108 ? 23.664 -4.282 -18.748 1.00 76.44 108 ASP A N 1
ATOM 830 C CA . ASP A 1 108 ? 24.263 -2.953 -18.903 1.00 76.44 108 ASP A CA 1
ATOM 831 C C . ASP A 1 108 ? 23.871 -2.013 -17.754 1.00 76.44 108 ASP A C 1
ATOM 833 O O . ASP A 1 108 ? 22.717 -1.607 -17.588 1.00 76.44 108 ASP A O 1
ATOM 837 N N . GLY A 1 109 ? 24.866 -1.663 -16.938 1.00 79.62 109 GLY A N 1
ATOM 838 C CA . GLY A 1 109 ? 24.684 -0.802 -15.774 1.00 79.62 109 GLY A CA 1
ATOM 839 C C . GLY A 1 109 ? 23.943 -1.456 -14.604 1.00 79.62 109 GLY A C 1
ATOM 840 O O . GLY A 1 109 ? 23.410 -0.722 -13.771 1.00 79.62 109 GLY A O 1
ATOM 841 N N . GLY A 1 110 ? 23.874 -2.790 -14.502 1.00 87.88 110 GLY A N 1
ATOM 842 C CA . GLY A 1 110 ? 23.181 -3.438 -13.390 1.00 87.88 110 GLY A CA 1
ATOM 843 C C . GLY A 1 110 ? 23.092 -4.965 -13.422 1.00 87.88 110 GLY A C 1
ATOM 844 O O . GLY A 1 110 ? 23.967 -5.654 -13.933 1.00 87.88 110 GLY A O 1
ATOM 845 N N . HIS A 1 111 ? 22.021 -5.488 -12.825 1.00 90.06 111 HIS A N 1
ATOM 846 C CA . HIS A 1 111 ? 21.720 -6.918 -12.743 1.00 90.06 111 HIS A CA 1
ATOM 847 C C . HIS A 1 111 ? 20.260 -7.170 -13.117 1.00 90.06 111 HIS A C 1
ATOM 849 O O . HIS A 1 111 ? 19.391 -6.349 -12.814 1.00 90.06 111 HIS A O 1
ATOM 855 N N . ALA A 1 112 ? 19.983 -8.312 -13.730 1.00 91.88 112 ALA A N 1
ATOM 856 C CA . ALA A 1 112 ? 18.631 -8.780 -13.981 1.00 91.88 112 ALA A CA 1
ATOM 857 C C . ALA A 1 112 ? 18.545 -10.290 -13.765 1.00 91.88 112 ALA A C 1
ATOM 859 O O . ALA A 1 112 ? 19.546 -11.004 -13.815 1.00 91.88 112 ALA A O 1
ATOM 860 N N . SER A 1 113 ? 17.343 -10.795 -13.534 1.00 92.06 113 SER A N 1
ATOM 861 C CA . SER A 1 113 ? 17.102 -12.232 -13.476 1.00 92.06 113 SER A CA 1
ATOM 862 C C . SER A 1 113 ? 15.718 -12.551 -14.002 1.00 92.06 113 SER A C 1
ATOM 864 O O . SER A 1 113 ? 14.792 -11.744 -13.903 1.00 92.06 113 SER A O 1
ATOM 866 N N . THR A 1 114 ? 15.594 -13.754 -14.548 1.00 90.19 114 THR A N 1
ATOM 867 C CA . THR A 1 114 ? 14.318 -14.379 -14.872 1.00 90.19 114 THR A CA 1
ATOM 868 C C . THR A 1 114 ? 14.256 -15.695 -14.119 1.00 90.19 114 THR A C 1
ATOM 870 O O . THR A 1 114 ? 15.169 -16.515 -14.221 1.00 90.19 114 THR A O 1
ATOM 873 N N . CYS A 1 115 ? 13.194 -15.907 -13.352 1.00 86.75 115 CYS A N 1
ATOM 874 C CA . CYS A 1 115 ? 12.972 -17.179 -12.692 1.00 86.75 115 CYS A CA 1
ATOM 875 C C . CYS A 1 115 ? 12.624 -18.243 -13.740 1.00 86.75 115 CYS A C 1
ATOM 877 O O . CYS A 1 115 ? 11.612 -18.126 -14.432 1.00 86.75 115 CYS A O 1
ATOM 879 N N . GLY A 1 116 ? 13.423 -19.310 -13.810 1.00 83.12 116 GLY A N 1
ATOM 880 C CA . GLY A 1 116 ? 13.211 -20.411 -14.757 1.00 83.12 116 GLY A CA 1
ATOM 881 C C . GLY A 1 116 ? 11.938 -21.233 -14.515 1.00 83.12 116 GLY A C 1
ATOM 882 O O . GLY A 1 116 ? 11.495 -21.929 -15.420 1.00 83.12 116 GLY A O 1
ATOM 883 N N . HIS A 1 117 ? 11.332 -21.142 -13.325 1.00 85.38 117 HIS A N 1
ATOM 884 C CA . HIS A 1 117 ? 10.112 -21.881 -12.978 1.00 85.38 117 HIS A CA 1
ATOM 885 C C . HIS A 1 117 ? 8.834 -21.079 -13.226 1.00 85.38 117 HIS A C 1
ATOM 887 O O . HIS A 1 117 ? 7.880 -21.586 -13.804 1.00 85.38 117 HIS A O 1
ATOM 893 N N . CYS A 1 118 ? 8.801 -19.833 -12.748 1.00 83.56 118 CYS A N 1
ATOM 894 C CA . CYS A 1 118 ? 7.585 -19.018 -12.698 1.00 83.56 118 CYS A CA 1
ATOM 895 C C . CYS A 1 118 ? 7.584 -17.885 -13.741 1.00 83.56 118 CYS A C 1
ATOM 897 O O . CYS A 1 118 ? 6.645 -17.097 -13.775 1.00 83.56 118 CYS A O 1
ATOM 899 N N . GLY A 1 119 ? 8.669 -17.719 -14.510 1.00 85.00 119 GLY A N 1
ATOM 900 C CA . GLY A 1 119 ? 8.815 -16.656 -15.510 1.00 85.00 119 GLY A CA 1
ATOM 901 C C . GLY A 1 119 ? 8.859 -15.230 -14.948 1.00 85.00 119 GLY A C 1
ATOM 902 O O . GLY A 1 119 ? 8.909 -14.279 -15.723 1.00 85.00 119 GLY A O 1
ATOM 903 N N . ALA A 1 120 ? 8.836 -15.051 -13.622 1.00 87.94 120 ALA A N 1
ATOM 904 C CA . ALA A 1 120 ? 8.953 -13.730 -13.018 1.00 87.94 120 ALA A CA 1
ATOM 905 C C . ALA A 1 120 ? 10.308 -13.120 -13.368 1.00 87.94 120 ALA A C 1
ATOM 907 O O . ALA A 1 120 ? 11.314 -13.826 -13.449 1.00 87.94 120 ALA A O 1
ATOM 908 N N . THR A 1 121 ? 10.339 -11.810 -13.558 1.00 90.81 121 THR A N 1
ATOM 909 C CA . THR A 1 121 ? 11.550 -11.082 -13.930 1.00 90.81 121 THR A CA 1
ATOM 910 C C . THR A 1 121 ? 11.808 -9.954 -12.957 1.00 90.81 121 THR A C 1
ATOM 912 O O . THR A 1 121 ? 10.884 -9.334 -12.428 1.00 90.81 121 THR A O 1
ATOM 915 N N . TRP A 1 122 ? 13.075 -9.634 -12.746 1.00 93.31 122 TRP A N 1
ATOM 916 C CA . TRP A 1 122 ? 13.452 -8.400 -12.082 1.00 93.31 122 TRP A CA 1
ATOM 917 C C . TRP A 1 122 ? 14.679 -7.787 -12.732 1.00 93.31 122 TRP A C 1
ATOM 919 O O . TRP A 1 122 ? 15.512 -8.475 -13.318 1.00 93.31 122 TRP A O 1
ATOM 929 N N . GLU A 1 123 ? 14.786 -6.470 -12.614 1.00 93.00 123 GLU A N 1
ATOM 930 C CA . GLU A 1 123 ? 15.893 -5.682 -13.139 1.00 93.00 123 GLU A CA 1
ATOM 931 C C . GLU A 1 123 ? 16.270 -4.604 -12.119 1.00 93.00 123 GLU A C 1
ATOM 933 O O . GLU A 1 123 ? 15.416 -3.885 -11.588 1.00 93.00 123 GLU A O 1
ATOM 938 N N . ARG A 1 124 ? 17.568 -4.479 -11.861 1.00 93.38 124 ARG A N 1
ATOM 939 C CA . ARG A 1 124 ? 18.180 -3.440 -11.041 1.00 93.38 124 ARG A CA 1
ATOM 940 C C . ARG A 1 124 ? 19.252 -2.757 -11.871 1.00 93.38 124 ARG A C 1
ATOM 942 O O . ARG A 1 124 ? 20.335 -3.309 -12.029 1.00 93.38 124 ARG A O 1
ATOM 949 N N . THR A 1 125 ? 18.978 -1.550 -12.353 1.00 91.50 125 THR A N 1
ATOM 950 C CA . THR A 1 125 ? 19.937 -0.746 -13.125 1.00 91.50 125 THR A CA 1
ATOM 951 C C . THR A 1 125 ? 20.315 0.536 -12.394 1.00 91.50 125 THR A C 1
ATOM 953 O O . THR A 1 125 ? 19.484 1.208 -11.780 1.00 91.50 125 THR A O 1
ATOM 956 N N . GLN A 1 126 ? 21.590 0.902 -12.453 1.00 87.12 126 GLN A N 1
ATOM 957 C CA . GLN A 1 126 ? 22.129 2.123 -11.878 1.00 87.12 126 GLN A CA 1
ATOM 958 C C . GLN A 1 126 ? 22.505 3.087 -13.001 1.00 87.12 126 GLN A C 1
ATOM 960 O O . GLN A 1 126 ? 23.341 2.803 -13.854 1.00 87.12 126 GLN A O 1
ATOM 965 N N . SER A 1 127 ? 21.888 4.269 -13.003 1.00 79.75 127 SER A N 1
ATOM 966 C CA . SER A 1 127 ? 22.285 5.319 -13.941 1.00 79.75 127 SER A CA 1
ATOM 967 C C . SER A 1 127 ? 23.598 5.958 -13.494 1.00 79.75 127 SER A C 1
ATOM 969 O O . SER A 1 127 ? 23.650 6.582 -12.428 1.00 79.75 127 SER A O 1
ATOM 971 N N . SER A 1 128 ? 24.626 5.873 -14.342 1.00 71.19 128 SER A N 1
ATOM 972 C CA . SER A 1 128 ? 25.937 6.502 -14.126 1.00 71.19 128 SER A CA 1
ATOM 973 C C . SER A 1 128 ? 25.851 8.027 -13.978 1.00 71.19 128 SER A C 1
ATOM 975 O O . SER A 1 128 ? 26.599 8.614 -13.203 1.00 71.19 128 SER A O 1
ATOM 977 N N . ARG A 1 129 ? 24.895 8.679 -14.658 1.00 72.38 129 ARG A N 1
ATOM 978 C CA . ARG A 1 129 ? 24.721 10.144 -14.623 1.00 72.38 129 ARG A CA 1
ATOM 979 C C . ARG A 1 129 ? 23.952 10.660 -13.408 1.00 72.38 129 ARG A C 1
ATOM 981 O O . ARG A 1 129 ? 24.204 11.775 -12.972 1.00 72.38 129 ARG A O 1
ATOM 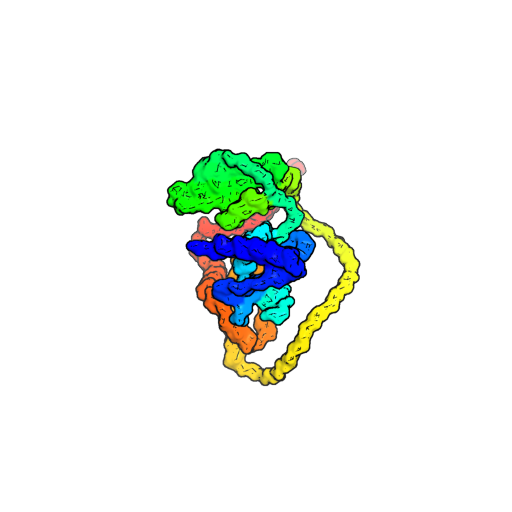988 N N . ALA A 1 130 ? 22.995 9.893 -12.885 1.00 69.06 130 ALA A N 1
ATOM 989 C CA . ALA A 1 130 ? 22.031 10.405 -11.904 1.00 69.06 130 ALA A CA 1
ATOM 990 C C . ALA A 1 130 ? 22.205 9.836 -10.487 1.00 69.06 130 ALA A C 1
ATOM 992 O O . ALA A 1 130 ? 21.409 10.175 -9.611 1.00 69.06 130 ALA A O 1
ATOM 993 N N . LYS A 1 131 ? 23.160 8.915 -10.261 1.00 77.62 131 LYS A N 1
ATOM 994 C CA . LYS A 1 131 ? 23.266 8.105 -9.022 1.00 77.62 131 LYS A CA 1
ATOM 995 C C . LYS A 1 131 ? 21.906 7.551 -8.560 1.00 77.62 131 LYS A C 1
ATOM 997 O O . LYS A 1 131 ? 21.661 7.366 -7.373 1.00 77.62 131 LYS A O 1
ATOM 1002 N N . THR A 1 132 ? 20.996 7.332 -9.508 1.00 80.50 132 THR A N 1
ATOM 1003 C CA . THR A 1 132 ? 19.624 6.915 -9.237 1.00 80.50 132 THR A CA 1
ATOM 1004 C C . THR A 1 132 ? 19.485 5.473 -9.676 1.00 80.50 132 THR A C 1
ATOM 1006 O O . THR A 1 132 ? 19.787 5.127 -10.821 1.00 80.50 132 THR A O 1
ATOM 1009 N N . GLU A 1 133 ? 19.035 4.649 -8.744 1.00 88.19 133 GLU A N 1
ATOM 1010 C CA . GLU A 1 133 ? 18.736 3.246 -8.960 1.00 88.19 133 GLU A CA 1
ATOM 1011 C C . GLU A 1 133 ? 17.328 3.092 -9.542 1.00 88.19 133 GLU A C 1
ATOM 1013 O O . GLU A 1 133 ? 16.365 3.706 -9.072 1.00 88.19 133 GLU A O 1
ATOM 1018 N N . ARG A 1 134 ? 17.210 2.284 -10.592 1.00 90.56 134 ARG A N 1
ATOM 1019 C CA . ARG A 1 134 ? 15.947 1.884 -11.204 1.00 90.56 134 ARG A CA 1
ATOM 1020 C C . ARG A 1 134 ? 15.712 0.424 -10.864 1.00 90.56 134 ARG A C 1
ATOM 1022 O O . ARG A 1 134 ? 16.519 -0.431 -11.208 1.00 90.56 134 ARG A O 1
ATOM 1029 N N . LEU A 1 135 ? 14.597 0.169 -10.192 1.00 92.50 135 LEU A N 1
ATOM 1030 C CA . LEU A 1 135 ? 14.178 -1.162 -9.779 1.00 92.50 135 LEU A CA 1
ATOM 1031 C C . LEU A 1 135 ? 12.896 -1.514 -10.516 1.00 92.50 135 LEU A C 1
ATOM 1033 O O . LEU A 1 135 ? 11.926 -0.744 -10.476 1.00 92.50 135 LEU A O 1
ATOM 1037 N N . ARG A 1 136 ? 12.900 -2.653 -11.201 1.00 93.06 136 ARG A N 1
ATOM 1038 C CA . ARG A 1 136 ? 11.734 -3.182 -11.899 1.00 93.06 136 ARG A CA 1
ATOM 1039 C C . ARG A 1 136 ? 11.476 -4.630 -11.529 1.00 93.06 136 ARG A C 1
ATOM 1041 O O . ARG A 1 136 ? 12.417 -5.397 -11.378 1.00 93.06 136 ARG A O 1
ATOM 1048 N N . TYR A 1 137 ? 10.208 -4.995 -11.432 1.00 90.81 137 TYR A N 1
ATOM 1049 C CA . TYR A 1 137 ? 9.762 -6.368 -11.229 1.00 90.81 137 TYR A CA 1
ATOM 1050 C C . TYR A 1 137 ? 8.605 -6.645 -12.191 1.00 90.81 137 TYR A C 1
ATOM 1052 O O . TYR A 1 137 ? 7.682 -5.836 -12.262 1.00 90.81 137 TYR A O 1
ATOM 1060 N N . ASN A 1 138 ? 8.683 -7.719 -12.978 1.00 90.50 138 ASN A N 1
ATOM 1061 C CA . ASN A 1 138 ? 7.787 -8.005 -14.107 1.00 90.50 138 ASN A CA 1
ATOM 1062 C C . ASN A 1 138 ? 7.591 -6.786 -15.030 1.00 90.50 138 ASN A C 1
ATOM 1064 O O . ASN A 1 138 ? 6.484 -6.444 -15.426 1.00 90.50 138 ASN A O 1
ATOM 1068 N N . GLY A 1 139 ? 8.682 -6.066 -15.317 1.00 87.06 139 GLY A N 1
ATOM 1069 C CA . GLY A 1 139 ? 8.673 -4.850 -16.140 1.00 87.06 139 GLY A CA 1
ATOM 1070 C C . GLY A 1 139 ? 8.145 -3.582 -15.449 1.00 87.06 139 GLY A C 1
ATOM 1071 O O . GLY A 1 139 ? 8.422 -2.474 -15.927 1.00 87.06 139 GLY A O 1
ATOM 1072 N N . GLU A 1 140 ? 7.469 -3.697 -14.304 1.00 88.25 140 GLU A N 1
ATOM 1073 C CA . GLU A 1 140 ? 6.912 -2.566 -13.560 1.00 88.25 140 GLU A CA 1
ATOM 1074 C C . GLU A 1 140 ? 7.940 -1.907 -12.645 1.00 88.25 140 GLU A C 1
ATOM 1076 O O . GLU A 1 140 ? 8.697 -2.574 -11.946 1.00 88.25 140 GLU A O 1
ATOM 1081 N N . LYS A 1 141 ? 7.938 -0.570 -12.581 1.00 90.56 141 LYS A N 1
ATOM 108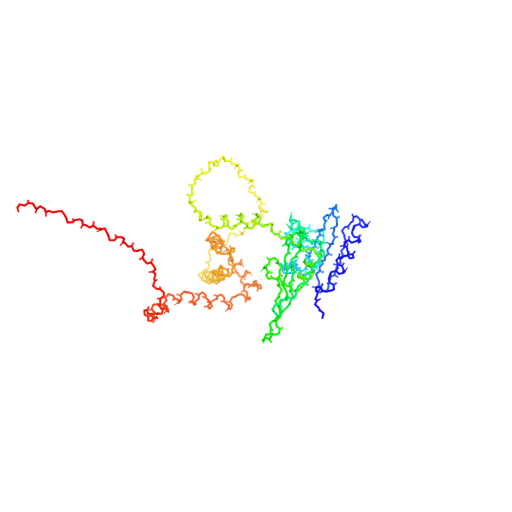2 C CA . LYS A 1 141 ? 8.788 0.169 -11.637 1.00 90.56 141 LYS A CA 1
ATOM 1083 C C . LYS A 1 141 ? 8.294 -0.033 -10.209 1.00 90.56 141 LYS A C 1
ATOM 1085 O O . LYS A 1 141 ? 7.160 0.318 -9.887 1.00 90.56 141 LYS A O 1
ATOM 1090 N N . VAL A 1 142 ? 9.184 -0.477 -9.330 1.00 88.12 142 VAL A N 1
ATOM 1091 C CA . VAL A 1 142 ? 8.876 -0.722 -7.918 1.00 88.12 142 VAL A CA 1
ATOM 1092 C C . VAL A 1 142 ? 9.782 0.092 -6.998 1.00 88.12 142 VAL A C 1
ATOM 1094 O O . VAL A 1 142 ? 10.881 0.507 -7.361 1.00 88.12 142 VAL A O 1
ATOM 1097 N N . SER A 1 143 ? 9.299 0.376 -5.788 1.00 84.06 143 SER A N 1
ATOM 1098 C CA . SER A 1 143 ? 10.112 1.039 -4.766 1.00 84.06 143 SER A CA 1
ATOM 1099 C C . SER A 1 143 ? 11.155 0.068 -4.193 1.00 84.06 143 SER A C 1
ATOM 1101 O O . SER A 1 143 ? 10.911 -1.136 -4.210 1.00 84.06 143 SER A O 1
ATOM 1103 N N . PRO A 1 144 ? 12.264 0.549 -3.600 1.00 85.19 144 PRO A N 1
ATOM 1104 C CA . PRO A 1 144 ? 13.280 -0.331 -3.011 1.00 85.19 144 PRO A CA 1
ATOM 1105 C C . PRO A 1 144 ? 12.744 -1.321 -1.974 1.00 85.19 144 PRO A C 1
ATOM 1107 O O . PRO A 1 144 ? 13.082 -2.498 -2.013 1.00 85.19 144 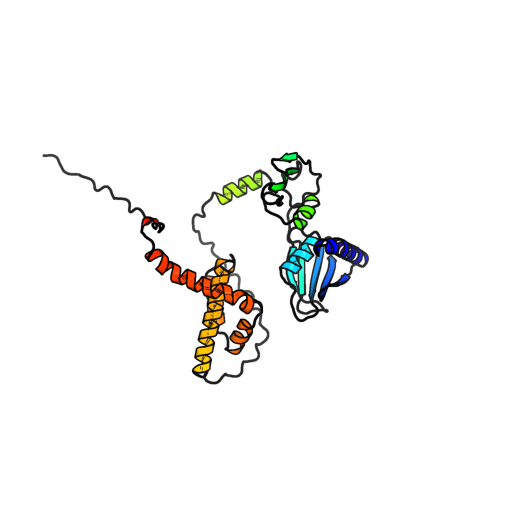PRO A O 1
ATOM 1110 N N . ALA A 1 145 ? 11.847 -0.868 -1.093 1.00 77.25 145 ALA A N 1
ATOM 1111 C CA . ALA A 1 145 ? 11.237 -1.733 -0.083 1.00 77.25 145 ALA A CA 1
ATOM 1112 C C . ALA A 1 145 ? 10.368 -2.837 -0.712 1.00 77.25 145 ALA A C 1
ATOM 1114 O O . ALA A 1 145 ? 10.407 -3.983 -0.275 1.00 77.25 145 ALA A O 1
ATOM 1115 N N . ARG A 1 146 ? 9.607 -2.499 -1.763 1.00 83.25 146 ARG A N 1
ATOM 1116 C CA . ARG A 1 146 ? 8.753 -3.461 -2.473 1.00 83.25 146 ARG A CA 1
ATOM 1117 C C . ARG A 1 146 ? 9.571 -4.413 -3.342 1.00 83.25 146 ARG A C 1
ATOM 1119 O O . ARG A 1 146 ? 9.222 -5.576 -3.454 1.00 83.25 146 ARG A O 1
ATOM 1126 N N . PHE A 1 147 ? 10.670 -3.929 -3.916 1.00 88.38 147 PHE A N 1
ATOM 1127 C CA . PHE A 1 147 ? 11.598 -4.741 -4.693 1.00 88.38 147 PHE A CA 1
ATOM 1128 C C . PHE A 1 147 ? 12.216 -5.848 -3.837 1.00 88.38 147 PHE A C 1
ATOM 1130 O O . PHE A 1 147 ? 12.101 -7.009 -4.201 1.00 88.38 147 PHE A O 1
ATOM 1137 N N . ALA A 1 148 ? 12.772 -5.512 -2.665 1.00 84.81 148 ALA A N 1
ATOM 1138 C CA . ALA A 1 148 ? 13.327 -6.507 -1.743 1.00 84.81 148 ALA A CA 1
ATOM 1139 C C . ALA A 1 148 ? 12.288 -7.572 -1.347 1.00 84.81 148 ALA A C 1
ATOM 1141 O O . ALA A 1 148 ? 12.566 -8.763 -1.403 1.00 84.81 148 ALA A O 1
ATOM 1142 N N . GLN A 1 149 ? 11.057 -7.150 -1.040 1.00 83.25 149 GLN A N 1
ATOM 1143 C CA . GLN A 1 149 ? 9.948 -8.065 -0.762 1.00 83.25 149 GLN A CA 1
ATOM 1144 C C . GLN A 1 149 ? 9.612 -8.975 -1.956 1.00 83.25 149 GLN A C 1
ATOM 1146 O O . GLN A 1 149 ? 9.340 -10.156 -1.773 1.00 83.25 149 GLN A O 1
ATOM 1151 N N . PHE A 1 150 ? 9.608 -8.447 -3.181 1.00 89.62 150 PHE A N 1
ATOM 1152 C CA . PHE A 1 150 ? 9.271 -9.226 -4.373 1.00 89.62 150 PHE A CA 1
ATOM 1153 C C . PHE A 1 150 ? 10.364 -10.218 -4.787 1.00 89.62 150 PHE A C 1
ATOM 1155 O O . PHE A 1 150 ? 10.061 -11.209 -5.450 1.00 89.62 150 PHE A O 1
ATOM 1162 N N . LEU A 1 151 ? 11.612 -9.994 -4.371 1.00 87.94 151 LEU A N 1
ATOM 1163 C CA . LEU A 1 151 ? 12.664 -10.999 -4.511 1.00 87.94 151 LEU A CA 1
ATOM 1164 C C . LEU A 1 151 ? 12.443 -12.200 -3.579 1.00 87.94 151 LEU A C 1
ATOM 1166 O O . LEU A 1 151 ? 12.777 -13.313 -3.959 1.00 87.94 151 LEU A O 1
ATOM 1170 N N . GLU A 1 152 ? 11.849 -12.002 -2.400 1.00 85.38 152 GLU A N 1
ATOM 1171 C CA . GLU A 1 152 ? 11.504 -13.095 -1.473 1.00 85.38 152 GLU A CA 1
ATOM 1172 C C . GLU A 1 152 ? 10.192 -13.796 -1.876 1.00 85.38 152 GLU A C 1
ATOM 1174 O O . GLU A 1 152 ? 10.085 -15.021 -1.841 1.00 85.38 152 GLU A O 1
ATOM 1179 N N . ARG A 1 153 ? 9.165 -13.006 -2.220 1.00 83.12 153 ARG A N 1
ATOM 1180 C CA . ARG A 1 153 ? 7.805 -13.482 -2.514 1.00 83.12 153 ARG A CA 1
ATOM 1181 C C . ARG A 1 153 ? 7.042 -12.483 -3.392 1.00 83.12 153 ARG A C 1
ATOM 1183 O O . ARG A 1 153 ? 6.105 -11.819 -2.943 1.00 83.12 153 ARG A O 1
ATOM 1190 N N . GLY A 1 154 ? 7.468 -12.331 -4.640 1.00 86.44 154 GLY A N 1
ATOM 1191 C CA . GLY A 1 154 ? 6.821 -11.455 -5.624 1.00 86.44 154 GLY A CA 1
ATOM 1192 C C . GLY A 1 154 ? 5.772 -12.177 -6.469 1.00 86.44 154 GLY A C 1
ATOM 1193 O O . GLY A 1 154 ? 5.665 -13.396 -6.390 1.00 86.44 154 GLY A O 1
ATOM 1194 N N . PRO A 1 155 ? 4.962 -11.465 -7.265 1.00 88.69 155 PRO A N 1
ATOM 1195 C CA . PRO A 1 155 ? 4.030 -12.104 -8.192 1.00 88.69 155 PRO A CA 1
ATOM 1196 C C . PRO A 1 155 ? 4.778 -12.932 -9.253 1.00 88.69 155 PRO A C 1
ATOM 1198 O O . PRO A 1 155 ? 5.750 -12.463 -9.837 1.00 88.69 155 PRO A O 1
ATOM 1201 N N . ALA A 1 156 ? 4.328 -14.156 -9.533 1.00 87.31 156 ALA A N 1
ATOM 1202 C CA . ALA A 1 156 ? 4.841 -14.929 -10.664 1.00 87.31 156 ALA A CA 1
ATOM 1203 C C . ALA A 1 156 ? 4.689 -14.138 -11.979 1.00 87.31 156 ALA A C 1
ATOM 1205 O O . ALA A 1 156 ? 3.833 -13.255 -12.084 1.00 87.31 156 ALA A O 1
ATOM 1206 N N . GLY A 1 157 ? 5.550 -14.415 -12.960 1.00 75.31 157 GLY A N 1
ATOM 1207 C CA . GLY A 1 157 ? 5.402 -13.823 -14.283 1.00 75.31 157 GLY A CA 1
ATOM 1208 C C . GLY A 1 157 ? 4.123 -14.344 -14.927 1.00 75.31 157 GLY A C 1
ATOM 1209 O O . GLY A 1 157 ? 3.769 -15.508 -14.747 1.00 75.31 157 GLY A O 1
ATOM 1210 N N . GLU A 1 158 ? 3.423 -13.490 -15.670 1.00 67.75 158 GLU A N 1
ATOM 1211 C CA . GLU A 1 158 ? 2.360 -13.962 -16.559 1.00 67.75 158 GLU A CA 1
ATOM 1212 C C . GLU A 1 158 ? 2.989 -14.945 -17.546 1.00 67.75 158 GLU A C 1
ATOM 1214 O O . GLU A 1 158 ? 4.045 -14.649 -18.121 1.00 67.75 158 GLU A O 1
ATOM 1219 N N . SER A 1 159 ? 2.389 -16.123 -17.714 1.00 57.72 159 SER A N 1
ATOM 1220 C CA . SER A 1 159 ? 2.928 -17.122 -18.636 1.00 57.72 159 SER A CA 1
ATOM 1221 C C . SER A 1 159 ? 3.030 -16.532 -20.055 1.00 57.72 159 SER A C 1
ATOM 1223 O O . SER A 1 159 ? 2.238 -15.657 -20.417 1.00 57.72 159 SER A O 1
ATOM 1225 N N . PRO A 1 160 ? 3.952 -17.007 -20.913 1.00 53.78 160 PRO A N 1
ATOM 1226 C CA . PRO A 1 160 ? 4.037 -16.539 -22.300 1.00 53.78 160 PRO A CA 1
ATOM 1227 C C . PRO A 1 160 ? 2.699 -16.642 -23.056 1.00 53.78 160 PRO A C 1
ATOM 1229 O O . PRO A 1 160 ? 2.415 -15.825 -23.928 1.00 53.78 160 PRO A O 1
ATOM 1232 N N . ALA A 1 161 ? 1.852 -17.612 -22.686 1.00 52.38 161 ALA A N 1
ATOM 1233 C CA . ALA A 1 161 ? 0.506 -17.785 -23.224 1.00 52.38 161 ALA A CA 1
ATOM 1234 C C . ALA A 1 161 ? -0.474 -16.690 -22.760 1.00 52.38 161 ALA A C 1
ATOM 1236 O O . ALA A 1 161 ? -1.273 -16.209 -23.560 1.00 52.38 161 ALA A O 1
ATOM 1237 N N . GLU A 1 162 ? -0.396 -16.253 -21.502 1.00 55.25 162 GLU A N 1
ATOM 1238 C CA . GLU A 1 162 ? -1.220 -15.160 -20.966 1.00 55.25 162 GLU A CA 1
ATOM 1239 C C . GLU A 1 162 ? -0.766 -13.795 -21.487 1.00 55.25 162 GLU A C 1
ATOM 1241 O O . GLU A 1 162 ? -1.611 -12.967 -21.818 1.00 55.25 162 GLU A O 1
ATOM 1246 N N . GLN A 1 163 ? 0.540 -13.584 -21.671 1.00 53.34 163 GLN A N 1
ATOM 1247 C CA . GLN A 1 163 ? 1.064 -12.374 -22.313 1.00 53.34 163 GLN A CA 1
ATOM 1248 C C . GLN A 1 163 ? 0.650 -12.304 -23.790 1.00 53.34 163 GLN A C 1
ATOM 1250 O O . GLN A 1 163 ? 0.228 -11.249 -24.262 1.00 53.34 163 GLN A O 1
ATOM 1255 N N . ALA A 1 164 ? 0.689 -13.428 -24.516 1.00 49.75 164 ALA A N 1
ATOM 1256 C CA . ALA A 1 164 ? 0.172 -13.504 -25.882 1.00 49.75 164 ALA A CA 1
ATOM 1257 C C . ALA A 1 164 ? -1.346 -13.258 -25.930 1.00 49.75 164 ALA A C 1
ATOM 1259 O O . ALA A 1 164 ? -1.814 -12.507 -26.784 1.00 49.75 164 ALA A O 1
ATOM 1260 N N . ALA A 1 165 ? -2.115 -13.812 -24.987 1.00 52.91 165 ALA A N 1
ATOM 1261 C CA . ALA A 1 165 ? -3.555 -13.580 -24.893 1.00 52.91 165 ALA A CA 1
ATOM 1262 C C . ALA A 1 165 ? -3.890 -12.119 -24.549 1.00 52.91 165 ALA A C 1
ATOM 1264 O O . ALA A 1 165 ? -4.812 -11.557 -25.134 1.00 52.91 165 ALA A O 1
ATOM 1265 N N . ALA A 1 166 ? -3.123 -11.476 -23.665 1.00 49.59 166 ALA A N 1
ATOM 1266 C CA . ALA A 1 166 ? -3.284 -10.069 -23.306 1.00 49.59 166 ALA A CA 1
ATOM 1267 C C . ALA A 1 166 ? -2.917 -9.128 -24.463 1.00 49.59 166 ALA A C 1
ATOM 1269 O O . ALA A 1 166 ? -3.600 -8.128 -24.672 1.00 49.59 166 ALA A O 1
ATOM 1270 N N . VAL A 1 167 ? -1.894 -9.460 -25.257 1.00 52.44 167 VAL A N 1
ATOM 1271 C CA . VAL A 1 167 ? -1.536 -8.720 -26.479 1.00 52.44 167 VAL A CA 1
ATOM 1272 C C . VAL A 1 167 ? -2.602 -8.898 -27.565 1.00 52.44 167 VAL A C 1
ATOM 1274 O O . VAL A 1 167 ? -2.968 -7.921 -28.214 1.00 52.44 167 VAL A O 1
ATOM 1277 N N . VAL A 1 168 ? -3.161 -10.102 -27.725 1.00 53.03 168 VAL A N 1
ATOM 1278 C CA . VAL A 1 168 ? -4.273 -10.365 -28.657 1.00 53.03 168 VAL A CA 1
ATOM 1279 C C . VAL A 1 168 ? -5.560 -9.658 -28.210 1.00 53.03 168 VAL A C 1
ATOM 1281 O O . VAL A 1 168 ? -6.242 -9.072 -29.049 1.00 53.03 168 VAL A O 1
ATOM 1284 N N . LEU A 1 169 ? -5.869 -9.627 -26.907 1.00 50.31 169 LEU A N 1
ATOM 1285 C CA . LEU A 1 169 ? -7.007 -8.871 -26.365 1.00 50.31 169 LEU A CA 1
ATOM 1286 C C . LEU A 1 169 ? -6.804 -7.352 -26.458 1.00 50.31 169 LEU A C 1
ATOM 1288 O O . LEU A 1 169 ? -7.756 -6.631 -26.733 1.00 50.31 169 LEU A O 1
ATOM 1292 N N . ALA A 1 170 ? -5.586 -6.853 -26.240 1.00 48.16 170 ALA A N 1
ATOM 1293 C CA . ALA A 1 170 ? -5.274 -5.427 -26.348 1.00 48.16 170 ALA A CA 1
ATOM 1294 C C . ALA A 1 170 ? -5.222 -4.934 -27.807 1.00 48.16 170 ALA A C 1
ATOM 1296 O O . ALA A 1 170 ? -5.377 -3.738 -28.049 1.00 48.16 170 ALA A O 1
ATOM 1297 N N . ALA A 1 171 ? -5.019 -5.841 -28.769 1.00 46.66 171 ALA A N 1
ATOM 1298 C CA . ALA A 1 171 ? -5.042 -5.559 -30.204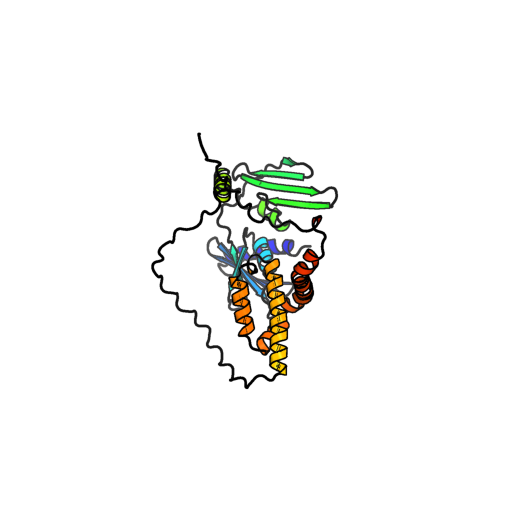 1.00 46.66 171 ALA A CA 1
ATOM 1299 C C . ALA A 1 171 ? -6.451 -5.617 -30.824 1.00 46.66 171 ALA A C 1
ATOM 1301 O O . ALA A 1 171 ? -6.629 -5.193 -31.966 1.00 46.66 171 ALA A O 1
ATOM 1302 N N . GLN A 1 172 ? -7.461 -6.104 -30.096 1.00 41.47 172 GLN A N 1
ATOM 1303 C CA . GLN A 1 172 ? -8.854 -5.965 -30.509 1.00 41.47 172 GLN A CA 1
ATOM 1304 C C . GLN A 1 172 ? -9.363 -4.580 -30.092 1.00 41.47 172 GLN A C 1
ATOM 1306 O O . GLN A 1 172 ? -9.668 -4.330 -28.926 1.00 41.47 172 GLN A O 1
ATOM 1311 N N . GLU A 1 173 ? -9.461 -3.658 -31.055 1.00 40.88 173 GLU A N 1
ATOM 1312 C CA . GLU A 1 173 ? -10.296 -2.465 -30.885 1.00 40.88 173 GLU A CA 1
ATOM 1313 C C . GLU A 1 173 ? -11.709 -2.905 -30.461 1.00 40.88 173 GLU A C 1
ATOM 1315 O O . GLU A 1 173 ? -12.256 -3.841 -31.054 1.00 40.88 173 GLU A O 1
ATOM 1320 N N . PRO A 1 174 ? -12.341 -2.254 -29.467 1.00 39.03 174 PRO A N 1
ATOM 1321 C CA . PRO A 1 174 ? -13.705 -2.589 -29.103 1.00 39.03 174 PRO A CA 1
ATOM 1322 C C . PRO A 1 174 ? -14.639 -2.137 -30.228 1.00 39.03 174 PRO A C 1
ATOM 1324 O O . PRO A 1 174 ? -15.032 -0.969 -30.313 1.00 39.03 174 PRO A O 1
ATOM 1327 N N . LEU A 1 175 ? -15.005 -3.086 -31.091 1.00 34.88 175 LEU A N 1
ATOM 1328 C CA . LEU A 1 175 ? -16.173 -2.968 -31.947 1.00 34.88 175 LEU A CA 1
ATOM 1329 C C . LEU A 1 175 ? -17.398 -2.871 -31.030 1.00 34.88 175 LEU A C 1
ATOM 1331 O O . LEU A 1 175 ? -17.648 -3.696 -30.155 1.00 34.88 175 LEU A O 1
ATOM 1335 N N . TRP A 1 176 ? -18.125 -1.788 -31.202 1.00 43.66 176 TRP A N 1
ATOM 1336 C CA . TRP A 1 176 ? -19.307 -1.412 -30.456 1.00 43.66 176 TRP A CA 1
ATOM 1337 C C . TRP A 1 176 ? -20.444 -2.441 -30.609 1.00 43.66 176 TRP A C 1
ATOM 1339 O O . TRP A 1 176 ? -20.781 -2.854 -31.710 1.00 43.66 176 TRP A O 1
ATOM 1349 N N . ALA A 1 177 ? -21.076 -2.718 -29.464 1.00 38.59 177 ALA A N 1
ATOM 1350 C CA . ALA A 1 177 ? -22.484 -3.056 -29.241 1.00 38.59 177 ALA A CA 1
ATOM 1351 C C . ALA A 1 177 ? -23.070 -4.372 -29.798 1.00 38.59 177 ALA A C 1
ATOM 1353 O O . ALA A 1 177 ? -23.379 -4.504 -30.977 1.00 38.59 177 ALA A O 1
ATOM 1354 N N . ALA A 1 178 ? -23.499 -5.223 -28.863 1.00 33.19 178 ALA A N 1
ATOM 1355 C CA . ALA A 1 178 ? -24.868 -5.734 -28.867 1.00 33.19 178 ALA A CA 1
ATOM 1356 C C . ALA A 1 178 ? -25.445 -5.645 -27.436 1.00 33.19 178 ALA A C 1
ATOM 1358 O O . ALA A 1 178 ? -24.693 -5.801 -26.471 1.00 33.19 178 ALA A O 1
ATOM 1359 N N . PRO A 1 179 ? -26.741 -5.320 -27.279 1.00 43.00 179 PRO A N 1
ATOM 1360 C CA . PRO A 1 179 ? -27.360 -5.082 -25.985 1.00 43.00 179 PRO A CA 1
ATOM 1361 C C . PRO A 1 179 ? -27.673 -6.418 -25.316 1.00 43.00 179 PRO A C 1
ATOM 1363 O O . PRO A 1 179 ? -28.466 -7.211 -25.820 1.00 43.00 179 PRO A O 1
ATOM 1366 N N . GLU A 1 180 ? -27.071 -6.664 -24.161 1.00 34.41 180 GLU A N 1
ATOM 1367 C CA . GLU A 1 180 ? -27.492 -7.766 -23.309 1.00 34.41 180 GLU A CA 1
ATOM 1368 C C . GLU A 1 180 ? -28.797 -7.352 -22.616 1.00 34.41 180 GLU A C 1
ATOM 1370 O O . GLU A 1 180 ? -28.856 -6.350 -21.895 1.00 34.41 180 GLU A O 1
ATOM 1375 N N . VAL A 1 181 ? -29.870 -8.088 -22.905 1.00 43.56 181 VAL A N 1
ATOM 1376 C CA . VAL A 1 181 ? -31.173 -7.955 -22.251 1.00 43.56 181 VAL A CA 1
ATOM 1377 C C . VAL A 1 181 ? -30.975 -8.234 -20.765 1.00 43.56 181 VAL A C 1
ATOM 1379 O O . VAL A 1 181 ? -30.870 -9.380 -20.336 1.00 43.56 181 VAL A O 1
ATOM 1382 N N . GLN A 1 182 ? -30.910 -7.172 -19.966 1.00 39.66 182 GLN A N 1
ATOM 1383 C CA . GLN A 1 182 ? -30.941 -7.286 -18.517 1.00 39.66 182 GLN A CA 1
ATOM 1384 C C . GLN A 1 182 ? -32.365 -7.640 -18.091 1.00 39.66 182 GLN A C 1
ATOM 1386 O O . GLN A 1 182 ? -33.265 -6.801 -18.109 1.00 39.66 182 GLN A O 1
ATOM 1391 N N . THR A 1 183 ? -32.568 -8.881 -17.658 1.00 44.59 183 THR A N 1
ATOM 1392 C CA . THR A 1 183 ? -33.625 -9.193 -16.691 1.00 44.59 183 THR A CA 1
ATOM 1393 C C . THR A 1 183 ? -33.486 -8.244 -15.497 1.00 44.59 183 THR A C 1
ATOM 1395 O O . THR A 1 183 ? -32.379 -8.118 -14.961 1.00 44.59 183 THR A O 1
ATOM 1398 N N . PRO A 1 184 ? -34.560 -7.561 -15.066 1.00 46.16 184 PRO A N 1
ATOM 1399 C CA . PRO A 1 184 ? -34.476 -6.598 -13.982 1.00 46.16 184 PRO A CA 1
ATOM 1400 C C . PRO A 1 184 ? -34.182 -7.334 -12.675 1.00 46.16 184 PRO A C 1
ATOM 1402 O O . PRO A 1 184 ? -35.055 -7.961 -12.080 1.00 46.16 184 PRO A O 1
ATOM 1405 N N . VAL A 1 185 ? -32.935 -7.248 -12.215 1.00 54.97 185 VAL A N 1
ATOM 1406 C CA . VAL A 1 185 ? -32.607 -7.528 -10.819 1.00 54.97 185 VAL A CA 1
ATOM 1407 C C . VAL A 1 185 ? -33.173 -6.359 -10.009 1.00 54.97 185 VAL A C 1
ATOM 1409 O O . VAL A 1 185 ? -32.813 -5.211 -10.291 1.00 54.97 185 VAL A O 1
ATOM 1412 N N . PRO A 1 186 ? -34.075 -6.596 -9.040 1.00 60.16 186 PRO A N 1
ATOM 1413 C CA . PRO A 1 186 ? -34.614 -5.520 -8.227 1.00 60.16 186 PRO A CA 1
ATOM 1414 C C . PRO A 1 186 ? -33.463 -4.809 -7.502 1.00 60.16 186 PRO A C 1
ATOM 1416 O O . PRO A 1 186 ? -32.536 -5.471 -7.021 1.00 60.16 186 PRO A O 1
ATOM 1419 N N . PRO A 1 187 ? -33.484 -3.467 -7.431 1.00 59.16 187 PRO A N 1
ATOM 1420 C CA . PRO A 1 187 ? -32.432 -2.724 -6.761 1.00 59.16 187 PRO A CA 1
ATOM 1421 C C . PRO A 1 187 ? -32.318 -3.205 -5.308 1.00 59.16 187 PRO A C 1
ATOM 1423 O O . PRO A 1 187 ? -33.347 -3.398 -4.650 1.00 59.16 187 PRO A O 1
ATOM 1426 N N . PRO A 1 188 ? -31.096 -3.385 -4.772 1.00 60.97 188 PRO A N 1
ATOM 1427 C CA . PRO A 1 188 ? -30.942 -3.591 -3.342 1.00 60.97 188 PRO A CA 1
ATOM 1428 C C . PRO A 1 188 ? -31.603 -2.411 -2.618 1.00 60.97 188 PRO A C 1
ATOM 1430 O O . PRO A 1 188 ? -31.495 -1.274 -3.098 1.00 60.97 188 PRO A O 1
ATOM 1433 N N . PRO A 1 189 ? -32.290 -2.651 -1.486 1.00 52.53 189 PRO A N 1
ATOM 1434 C CA . PRO A 1 189 ? -32.950 -1.582 -0.759 1.00 52.53 189 PRO A CA 1
ATOM 1435 C C . PRO A 1 189 ? -31.927 -0.471 -0.497 1.00 52.53 189 PRO A C 1
ATOM 1437 O O . PRO A 1 189 ? -30.789 -0.774 -0.108 1.00 52.53 189 PRO A O 1
ATOM 1440 N N . PRO A 1 190 ? -32.281 0.804 -0.744 1.00 47.16 190 PRO A N 1
ATOM 1441 C CA . PRO A 1 190 ? -31.373 1.904 -0.485 1.00 47.16 190 PRO A CA 1
ATOM 1442 C C . PRO A 1 190 ? -30.909 1.775 0.960 1.00 47.16 190 PRO A C 1
ATOM 1444 O O . PRO A 1 190 ? -31.733 1.720 1.874 1.00 47.16 190 PRO A O 1
ATOM 1447 N N . ARG A 1 191 ? -29.587 1.679 1.165 1.00 49.94 191 ARG A N 1
ATOM 1448 C CA . ARG A 1 191 ? -29.006 1.762 2.506 1.00 49.94 191 ARG A CA 1
ATOM 1449 C C . ARG A 1 191 ? -29.563 3.028 3.132 1.00 49.94 191 ARG A C 1
ATOM 1451 O O . ARG A 1 191 ? -29.218 4.130 2.702 1.00 49.94 191 ARG A O 1
ATOM 1458 N N . GLN A 1 192 ? -30.448 2.850 4.106 1.00 40.12 192 GLN A N 1
ATOM 1459 C CA . GLN A 1 192 ? -31.014 3.944 4.863 1.00 40.12 192 GLN A CA 1
ATOM 1460 C C . GLN A 1 192 ? -29.835 4.631 5.543 1.00 40.12 192 GLN A C 1
ATOM 1462 O O . GLN A 1 192 ? -29.214 4.092 6.460 1.00 40.12 192 GLN A O 1
ATOM 1467 N N . ARG A 1 193 ? -29.461 5.807 5.027 1.00 45.78 193 ARG A N 1
ATOM 1468 C CA . ARG A 1 193 ? -28.652 6.740 5.802 1.00 45.78 193 ARG A CA 1
ATOM 1469 C C . ARG A 1 193 ? -29.397 6.945 7.124 1.00 45.78 193 ARG A C 1
ATOM 1471 O O . ARG A 1 193 ? -30.622 7.083 7.077 1.00 45.78 193 ARG A O 1
ATOM 1478 N N . PRO A 1 194 ? -28.699 6.984 8.272 1.00 43.72 194 PRO A N 1
ATOM 1479 C CA . PRO A 1 194 ? -29.338 7.394 9.516 1.00 43.72 194 PRO A CA 1
ATOM 1480 C C . PRO A 1 194 ? -30.089 8.706 9.254 1.00 43.72 194 PRO A C 1
ATOM 1482 O O . PRO A 1 194 ? -29.569 9.533 8.489 1.00 43.72 194 PRO A O 1
ATOM 1485 N N . PRO A 1 195 ? -31.306 8.887 9.800 1.00 39.28 195 PRO A N 1
ATOM 1486 C CA . PRO A 1 195 ? -32.120 10.061 9.531 1.00 39.28 195 PRO A CA 1
ATOM 1487 C C . PRO A 1 195 ? -31.272 11.304 9.782 1.00 39.28 195 PRO A C 1
ATOM 1489 O O . PRO A 1 195 ? -30.848 11.589 10.904 1.00 39.28 195 PRO A O 1
ATOM 1492 N N . ARG A 1 196 ? -30.958 12.005 8.688 1.00 52.91 196 ARG A N 1
ATOM 1493 C CA . ARG A 1 196 ? -30.270 13.289 8.719 1.00 52.91 196 ARG A CA 1
ATOM 1494 C C . ARG A 1 196 ? -31.191 14.171 9.549 1.00 52.91 196 ARG A C 1
ATOM 1496 O O . ARG A 1 196 ? -32.323 14.397 9.124 1.00 52.91 196 ARG A O 1
ATOM 1503 N N . LYS A 1 197 ? -30.750 14.577 10.749 1.00 40.44 197 LYS A N 1
ATOM 1504 C CA . LYS A 1 197 ? -31.475 15.546 11.583 1.00 40.44 197 LYS A CA 1
ATOM 1505 C C . LYS A 1 197 ? -31.968 16.635 10.644 1.00 40.44 197 LYS A C 1
ATOM 1507 O O . LYS A 1 197 ? -31.141 17.233 9.953 1.00 40.44 197 LYS A O 1
ATOM 1512 N N . ALA A 1 198 ? -33.289 16.779 10.545 1.00 42.31 198 ALA A N 1
ATOM 1513 C CA . ALA A 1 198 ? -33.916 17.735 9.655 1.00 42.31 198 ALA A CA 1
ATOM 1514 C C . ALA A 1 198 ? -33.243 19.083 9.901 1.00 42.31 198 ALA A C 1
ATOM 1516 O O . ALA A 1 198 ? -33.317 19.632 11.003 1.00 42.31 198 ALA A O 1
ATOM 1517 N N . ALA A 1 199 ? -32.490 19.549 8.904 1.00 50.69 199 ALA A N 1
ATOM 1518 C CA . ALA A 1 199 ? -31.935 20.879 8.943 1.00 50.69 199 ALA A CA 1
ATOM 1519 C C . ALA A 1 199 ? -33.135 21.813 9.075 1.00 50.69 199 ALA A C 1
ATOM 1521 O O . ALA A 1 199 ? -34.053 21.782 8.254 1.00 50.69 199 ALA A O 1
ATOM 1522 N N . ARG A 1 200 ? -33.145 22.562 10.178 1.00 48.41 200 ARG A N 1
ATOM 1523 C CA . ARG A 1 200 ? -34.073 23.656 10.452 1.00 48.41 200 ARG A CA 1
ATOM 1524 C C . ARG A 1 200 ? -34.270 24.441 9.147 1.00 48.41 200 ARG A C 1
ATOM 1526 O O . ARG A 1 200 ? -33.248 24.722 8.518 1.00 48.41 200 ARG A O 1
ATOM 1533 N N . PRO A 1 201 ? -35.505 24.763 8.720 1.00 46.31 201 PRO A N 1
ATOM 1534 C CA . PRO A 1 201 ? -35.718 25.520 7.494 1.00 46.31 201 PRO A CA 1
ATOM 1535 C C . PRO A 1 201 ? -34.943 26.829 7.618 1.00 46.31 201 PRO A C 1
ATOM 1537 O O . PRO A 1 201 ? -35.274 27.699 8.423 1.00 46.31 201 PRO A O 1
ATOM 1540 N N . SER A 1 202 ? -33.828 26.902 6.898 1.00 54.88 202 SER A N 1
ATOM 1541 C CA . SER A 1 202 ? -33.029 28.105 6.774 1.00 54.88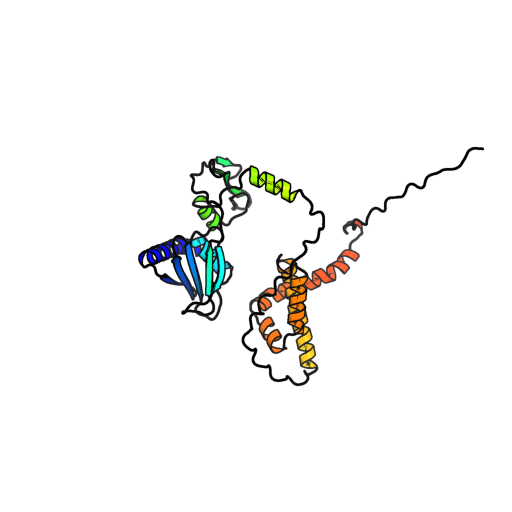 202 SER A CA 1
ATOM 1542 C C . SER A 1 202 ? -33.923 29.132 6.100 1.00 54.88 202 SER A C 1
ATOM 1544 O O . SER A 1 202 ? -34.471 28.855 5.031 1.00 54.88 202 SER A O 1
ATOM 1546 N N . GLY A 1 203 ? -34.115 30.279 6.754 1.00 61.59 203 GLY A N 1
ATOM 1547 C CA . GLY A 1 203 ? -34.789 31.423 6.150 1.00 61.59 203 GLY A CA 1
ATOM 1548 C C . GLY A 1 203 ? -34.140 31.813 4.814 1.00 61.59 203 GLY A C 1
ATOM 1549 O O . GLY A 1 203 ? -33.075 31.290 4.473 1.00 61.59 203 GLY A O 1
ATOM 1550 N N . PRO A 1 204 ? -34.775 32.703 4.036 1.00 70.44 204 PRO A N 1
ATOM 1551 C CA . PRO A 1 204 ? -34.230 33.127 2.751 1.00 70.44 204 PRO A CA 1
ATOM 1552 C C . PRO A 1 204 ? -32.783 33.615 2.925 1.00 70.44 204 PRO A C 1
ATOM 1554 O O . PRO A 1 204 ? -32.532 34.529 3.708 1.00 70.44 204 PRO A O 1
ATOM 1557 N N . GLU A 1 205 ? -31.840 32.964 2.228 1.00 74.69 205 GLU A N 1
ATOM 1558 C CA . GLU A 1 205 ? -30.415 33.320 2.258 1.00 74.69 205 GLU A CA 1
ATOM 1559 C C . GLU A 1 205 ? -30.258 34.790 1.868 1.00 74.69 205 GLU A C 1
ATOM 1561 O O . GLU A 1 205 ? -30.808 35.238 0.853 1.00 74.69 205 GLU A O 1
ATOM 1566 N N . THR A 1 206 ? -29.483 35.537 2.649 1.00 86.81 206 THR A N 1
ATOM 1567 C CA . THR A 1 206 ? -29.190 36.936 2.335 1.00 86.81 206 THR A CA 1
ATOM 1568 C C . THR A 1 206 ? -28.390 37.038 1.025 1.00 86.81 206 THR A C 1
ATOM 1570 O O . THR A 1 206 ? -27.650 36.115 0.673 1.00 86.81 206 THR A O 1
ATOM 1573 N N . PRO A 1 207 ? -28.455 38.166 0.292 1.00 85.00 207 PRO A N 1
ATOM 1574 C CA . PRO A 1 207 ? -27.668 38.350 -0.933 1.00 85.00 207 PRO A CA 1
ATOM 1575 C C . PRO A 1 207 ? -26.156 38.141 -0.731 1.00 85.00 207 PRO A C 1
ATOM 1577 O O . PRO A 1 207 ? -25.465 37.637 -1.618 1.00 85.00 207 PRO A O 1
ATOM 1580 N N . ALA A 1 208 ? -25.640 38.484 0.454 1.00 83.38 208 ALA A N 1
ATOM 1581 C CA . ALA A 1 208 ? -24.246 38.260 0.825 1.00 83.38 208 ALA A CA 1
ATOM 1582 C C . ALA A 1 208 ? -23.915 36.762 0.964 1.00 83.38 208 ALA A C 1
ATOM 1584 O O . ALA A 1 208 ? -22.887 36.308 0.457 1.00 83.38 208 ALA A O 1
ATOM 1585 N N . GLU A 1 209 ? -24.800 35.982 1.586 1.00 83.19 209 GLU A N 1
ATOM 1586 C CA . GLU A 1 209 ? -24.645 34.530 1.732 1.00 83.19 209 GLU A CA 1
ATOM 1587 C C . GLU A 1 209 ? -24.740 33.808 0.387 1.00 83.19 209 GLU A C 1
ATOM 1589 O O . GLU A 1 209 ? -23.948 32.902 0.125 1.00 83.19 209 GLU A O 1
ATOM 1594 N N . GLN A 1 210 ? -25.629 34.251 -0.505 1.00 83.75 210 GLN A N 1
ATOM 1595 C CA . GLN A 1 210 ? -25.725 33.716 -1.867 1.00 83.75 210 GLN A CA 1
ATOM 1596 C C . GLN A 1 210 ? -24.439 33.980 -2.667 1.00 83.75 210 GLN A C 1
ATOM 1598 O O . GLN A 1 210 ? -23.920 33.083 -3.341 1.00 83.75 210 GLN A O 1
ATOM 1603 N N . ALA A 1 211 ? -23.878 35.190 -2.560 1.00 84.50 211 ALA A N 1
ATOM 1604 C CA . ALA A 1 211 ? -22.614 35.539 -3.205 1.00 84.50 211 ALA A CA 1
ATOM 1605 C C . ALA A 1 211 ? -21.439 34.713 -2.655 1.00 84.50 211 ALA A C 1
ATOM 1607 O O . ALA A 1 211 ? -20.590 34.242 -3.419 1.00 84.50 211 ALA A O 1
ATOM 1608 N N . GLU A 1 212 ? -21.389 34.493 -1.341 1.00 88.25 212 GLU A N 1
ATOM 1609 C CA . GLU A 1 212 ? -20.372 33.646 -0.719 1.00 88.25 212 GLU A CA 1
ATOM 1610 C C . GLU A 1 212 ? -20.520 32.180 -1.145 1.00 88.25 212 GLU A C 1
ATOM 1612 O O . GLU A 1 212 ? -19.540 31.549 -1.550 1.00 88.25 212 GLU A O 1
ATOM 1617 N N . ARG A 1 213 ? -21.747 31.654 -1.152 1.00 85.38 213 ARG A N 1
ATOM 1618 C CA . ARG A 1 213 ? -22.060 30.299 -1.617 1.00 85.38 213 ARG A CA 1
ATOM 1619 C C . ARG A 1 213 ? -21.597 30.082 -3.053 1.00 85.38 213 ARG A C 1
ATOM 1621 O O . ARG A 1 213 ? -20.951 29.070 -3.341 1.00 85.38 213 ARG A O 1
ATOM 1628 N N . ALA A 1 214 ? -21.863 31.037 -3.944 1.00 83.81 214 ALA A N 1
ATOM 1629 C CA . ALA A 1 214 ? -21.411 30.987 -5.331 1.00 83.81 214 ALA A CA 1
ATOM 1630 C C . ALA A 1 214 ? -19.875 30.966 -5.434 1.00 83.81 214 ALA A C 1
ATOM 1632 O O . ALA A 1 214 ? -19.317 30.147 -6.171 1.00 83.81 214 ALA A O 1
ATOM 1633 N N . ARG A 1 215 ? -19.178 31.801 -4.648 1.00 87.81 215 ARG A N 1
ATOM 1634 C CA . ARG A 1 215 ? -17.704 31.834 -4.602 1.00 87.81 215 ARG A CA 1
ATOM 1635 C C . ARG A 1 215 ? -17.112 30.505 -4.134 1.00 87.81 215 ARG A C 1
ATOM 1637 O O . ARG A 1 215 ? -16.231 29.965 -4.805 1.00 87.81 215 ARG A O 1
ATOM 1644 N N . LEU A 1 216 ? -17.604 29.956 -3.023 1.00 87.75 216 LEU A N 1
ATOM 1645 C CA . LEU A 1 216 ? -17.106 28.691 -2.468 1.00 87.75 216 LEU A CA 1
ATOM 1646 C C . LEU A 1 216 ? -17.394 27.512 -3.408 1.00 87.75 216 LEU A C 1
ATOM 1648 O O . LEU A 1 216 ? -16.521 26.675 -3.639 1.00 87.75 216 LEU A O 1
ATOM 1652 N N . THR A 1 217 ? -18.577 27.492 -4.024 1.00 86.69 217 THR A N 1
ATOM 1653 C CA . THR A 1 217 ? -18.945 26.493 -5.039 1.00 86.69 217 THR A CA 1
ATOM 1654 C C . THR A 1 217 ? -18.001 26.549 -6.240 1.00 86.69 217 THR A C 1
ATOM 1656 O O . THR A 1 217 ? -17.520 25.508 -6.696 1.00 86.69 217 THR A O 1
ATOM 1659 N N . GLY A 1 218 ? -17.692 27.749 -6.742 1.00 84.25 218 GLY A N 1
ATOM 1660 C CA . GLY A 1 218 ? -16.745 27.941 -7.843 1.00 84.25 218 GLY A CA 1
ATOM 1661 C C . GLY A 1 218 ? -15.344 27.436 -7.495 1.00 84.25 218 GLY A C 1
ATOM 1662 O O . GLY A 1 218 ? -14.746 26.676 -8.256 1.00 84.25 218 GLY A O 1
ATOM 1663 N N . LEU A 1 219 ? -14.858 27.771 -6.301 1.00 85.69 219 LEU A N 1
ATOM 1664 C CA . LEU A 1 219 ? -13.550 27.352 -5.802 1.00 85.69 219 LEU A CA 1
ATOM 1665 C C . LEU A 1 219 ? -13.430 25.823 -5.676 1.00 85.69 219 LEU A C 1
ATOM 1667 O O . LEU A 1 219 ? -12.476 25.228 -6.184 1.00 85.69 219 LEU A O 1
ATOM 1671 N N . LEU A 1 220 ? -14.422 25.164 -5.076 1.00 86.06 220 LEU A N 1
ATOM 1672 C CA . LEU A 1 220 ? -14.462 23.700 -4.952 1.00 86.06 220 LEU A CA 1
ATOM 1673 C C . LEU A 1 220 ? -14.650 23.001 -6.309 1.00 86.06 220 LEU A C 1
ATOM 1675 O O . LEU A 1 220 ? -14.148 21.891 -6.523 1.00 86.06 220 LEU A O 1
ATOM 1679 N N . THR A 1 221 ? -15.310 23.662 -7.259 1.00 85.44 221 THR A N 1
ATOM 1680 C CA . THR A 1 221 ? -15.418 23.186 -8.644 1.00 85.44 221 THR A CA 1
ATOM 1681 C C . THR A 1 221 ? -14.059 23.220 -9.346 1.00 85.44 221 THR A C 1
ATOM 1683 O O . THR A 1 221 ? -13.688 22.230 -9.976 1.00 85.44 221 THR A O 1
ATOM 1686 N N . CYS A 1 222 ? -13.266 24.286 -9.185 1.00 82.56 222 CYS A N 1
ATOM 1687 C CA . CYS A 1 222 ? -11.902 24.354 -9.729 1.00 82.56 222 CYS A CA 1
ATOM 1688 C C . CYS A 1 222 ? -11.010 23.225 -9.194 1.00 82.56 222 CYS A C 1
ATOM 1690 O O . CYS A 1 222 ? -10.269 22.605 -9.954 1.00 82.56 222 CYS A O 1
ATOM 1692 N N . ILE A 1 223 ? -11.123 22.905 -7.903 1.00 84.25 223 ILE A N 1
ATOM 1693 C CA . ILE A 1 223 ? -10.397 21.779 -7.297 1.00 84.25 223 ILE A CA 1
ATOM 1694 C C . ILE A 1 223 ? -10.852 20.447 -7.893 1.00 84.25 223 ILE A C 1
ATOM 1696 O O . ILE A 1 223 ? -10.022 19.591 -8.181 1.00 84.25 223 ILE A O 1
ATOM 1700 N N . THR A 1 224 ? -12.154 20.282 -8.130 1.00 83.19 224 THR A N 1
ATOM 1701 C CA . THR A 1 224 ? -12.702 19.075 -8.767 1.00 83.19 224 THR A CA 1
ATOM 1702 C C . THR A 1 224 ? -12.129 18.886 -10.176 1.00 83.19 224 THR A C 1
ATOM 1704 O O . THR A 1 224 ? -11.710 17.782 -10.522 1.00 83.19 224 THR A O 1
ATOM 1707 N N . PHE A 1 225 ? -12.043 19.961 -10.966 1.00 79.19 225 PHE A N 1
ATOM 1708 C CA . PHE A 1 225 ? -11.431 19.929 -12.298 1.00 79.19 225 PHE A CA 1
ATOM 1709 C C . PHE A 1 225 ? -9.937 19.626 -12.259 1.00 79.19 225 PHE A C 1
ATOM 1711 O O . PHE A 1 225 ? -9.471 18.780 -13.017 1.00 79.19 225 PHE A O 1
ATOM 1718 N N . TRP A 1 226 ? -9.196 20.259 -11.349 1.00 83.06 226 TRP A N 1
ATOM 1719 C CA . TRP A 1 226 ? -7.793 19.924 -11.132 1.00 83.06 226 TRP A CA 1
ATOM 1720 C C . TRP A 1 226 ? -7.637 18.432 -10.819 1.00 83.06 226 TRP A C 1
ATOM 1722 O O . TRP A 1 226 ? -6.901 17.731 -11.507 1.00 83.06 226 TRP A O 1
ATOM 1732 N N . SER A 1 227 ? -8.393 17.899 -9.861 1.00 79.12 227 SER A N 1
ATOM 1733 C CA . SER A 1 227 ? -8.334 16.479 -9.503 1.00 79.12 227 SER A CA 1
ATOM 1734 C C . SER A 1 227 ? -8.682 15.547 -10.668 1.00 79.12 227 SER A C 1
ATOM 1736 O O . SER A 1 227 ? -8.070 14.485 -10.783 1.00 79.12 227 SER A O 1
ATOM 1738 N N . ALA A 1 228 ? -9.585 15.946 -11.568 1.00 77.12 228 ALA A N 1
ATOM 1739 C CA . ALA A 1 228 ? -9.885 15.202 -12.793 1.00 77.12 228 ALA A CA 1
ATOM 1740 C C . ALA A 1 228 ? -8.688 15.104 -13.746 1.00 77.12 228 ALA A C 1
ATOM 1742 O O . ALA A 1 228 ? -8.472 14.060 -14.357 1.00 77.12 228 ALA A O 1
ATOM 1743 N N . CYS A 1 229 ? -7.851 16.133 -13.846 1.00 71.31 229 CYS A N 1
ATOM 1744 C CA . CYS A 1 229 ? -6.669 16.081 -14.707 1.00 71.31 229 CYS A CA 1
ATOM 1745 C C . CYS A 1 229 ? -5.629 15.059 -14.210 1.00 71.31 229 CYS A C 1
ATOM 1747 O O . CYS A 1 229 ? -5.017 14.356 -15.022 1.00 71.31 229 CYS A O 1
ATOM 1749 N N . TRP A 1 230 ? -5.482 14.914 -12.890 1.00 71.75 230 TRP A N 1
ATOM 1750 C CA . TRP A 1 230 ? -4.430 14.097 -12.268 1.00 71.75 230 TRP A CA 1
ATOM 1751 C C . TRP A 1 230 ? -4.878 12.700 -11.827 1.00 71.75 230 TRP A C 1
ATOM 1753 O O . TRP A 1 230 ? -4.044 11.804 -11.724 1.00 71.75 230 TRP A O 1
ATOM 1763 N N . SER A 1 231 ? -6.172 12.486 -11.583 1.00 72.38 231 SER A N 1
ATOM 1764 C CA . SER A 1 231 ? -6.707 11.197 -11.144 1.00 72.38 231 SER A CA 1
ATOM 1765 C C . SER A 1 231 ? -7.589 10.561 -12.225 1.00 72.38 231 SER A C 1
ATOM 1767 O O . SER A 1 231 ? -8.632 11.128 -12.563 1.00 72.38 231 SER A O 1
ATOM 1769 N N . PRO A 1 232 ? -7.257 9.349 -12.716 1.00 68.06 232 PRO A N 1
ATOM 1770 C CA . PRO A 1 232 ? -8.090 8.605 -13.668 1.00 68.06 232 PRO A CA 1
ATOM 1771 C C . PRO A 1 232 ? -9.533 8.392 -13.186 1.00 68.06 232 PRO A C 1
ATOM 1773 O O . PRO A 1 232 ? -10.455 8.291 -13.991 1.00 68.06 232 PRO A O 1
ATOM 1776 N N . TRP A 1 233 ? -9.740 8.367 -11.868 1.00 59.91 233 TRP A N 1
ATOM 1777 C CA . TRP A 1 233 ? -11.046 8.177 -11.238 1.00 59.91 233 TRP A CA 1
ATOM 1778 C C . TRP A 1 233 ? -11.958 9.408 -11.369 1.00 59.91 233 TRP A C 1
ATOM 1780 O O . TRP A 1 233 ? -13.170 9.280 -11.555 1.00 59.91 233 TRP A O 1
ATOM 1790 N N . PHE A 1 234 ? -11.369 10.606 -11.334 1.00 62.47 234 PHE A N 1
ATOM 1791 C CA . PHE A 1 234 ? -12.082 11.874 -11.503 1.00 62.47 234 PHE A CA 1
ATOM 1792 C C . PHE A 1 234 ? -12.222 12.300 -12.973 1.00 62.47 234 PHE A C 1
ATOM 1794 O O . PHE A 1 234 ? -12.986 13.215 -13.254 1.00 62.47 234 PHE A O 1
ATOM 1801 N N . ARG A 1 235 ? -11.553 11.621 -13.920 1.00 60.88 235 ARG A N 1
ATOM 1802 C CA . ARG A 1 235 ? -11.721 11.857 -15.371 1.00 60.88 235 ARG A CA 1
ATOM 1803 C C . ARG A 1 235 ? -13.096 11.463 -15.905 1.00 60.88 235 ARG A C 1
ATOM 1805 O O . ARG A 1 235 ? -13.471 11.889 -16.992 1.00 60.88 235 ARG A O 1
ATOM 1812 N N . ARG A 1 236 ? -13.841 10.629 -15.177 1.00 71.50 236 ARG A N 1
ATOM 1813 C CA . ARG A 1 236 ? -15.172 10.180 -15.597 1.00 71.50 236 ARG A CA 1
ATOM 1814 C C . ARG A 1 236 ? -16.165 11.338 -15.473 1.00 71.50 236 ARG A C 1
ATOM 1816 O O . ARG A 1 236 ? -16.330 11.879 -14.382 1.00 71.50 236 ARG A O 1
ATOM 1823 N N . ALA A 1 237 ? -16.862 11.665 -16.565 1.00 69.50 237 ALA A N 1
ATOM 1824 C CA . ALA A 1 237 ? -17.866 12.735 -16.603 1.00 69.50 237 ALA A CA 1
ATOM 1825 C C . ALA A 1 237 ? -18.905 12.602 -15.472 1.00 69.50 237 ALA A C 1
ATOM 1827 O O . ALA A 1 237 ? -19.166 13.561 -14.753 1.00 69.50 237 ALA A O 1
ATOM 1828 N N . VAL A 1 238 ? -19.363 11.371 -15.211 1.00 71.62 238 VAL A N 1
ATOM 1829 C CA . VAL A 1 238 ? -20.306 11.040 -14.128 1.00 71.62 238 VAL A CA 1
ATOM 1830 C C . VAL A 1 238 ? -19.804 11.490 -12.749 1.00 71.62 238 VAL A C 1
ATOM 1832 O O . VAL A 1 238 ? -20.580 12.008 -11.949 1.00 71.62 238 VAL A O 1
ATOM 1835 N N . THR A 1 239 ? -18.507 11.348 -12.461 1.00 68.75 239 THR A N 1
ATOM 1836 C CA . THR A 1 239 ? -17.919 11.758 -11.174 1.00 68.75 239 THR A CA 1
ATOM 1837 C C . THR A 1 239 ? -17.939 13.280 -11.018 1.00 68.75 239 THR A C 1
ATOM 1839 O O . THR A 1 239 ? -18.243 13.792 -9.939 1.00 68.75 239 THR A O 1
ATOM 1842 N N . ILE A 1 240 ? -17.646 14.012 -12.097 1.00 73.31 240 ILE A N 1
ATOM 1843 C CA . ILE A 1 240 ? -17.663 15.481 -12.121 1.00 73.31 240 ILE A CA 1
ATOM 1844 C C . ILE A 1 240 ? -19.097 16.000 -11.972 1.00 73.31 240 ILE A C 1
ATOM 1846 O O . ILE A 1 240 ? -19.335 16.920 -11.187 1.00 73.31 240 ILE A O 1
ATOM 1850 N N . ASP A 1 241 ? -20.056 15.390 -12.664 1.00 75.12 241 ASP A N 1
ATOM 1851 C CA . ASP A 1 241 ? -21.464 15.789 -12.614 1.00 75.12 241 ASP A CA 1
ATOM 1852 C C . ASP A 1 241 ? -22.092 15.495 -11.251 1.00 75.12 241 ASP A C 1
ATOM 1854 O O . ASP A 1 241 ? -22.741 16.368 -10.669 1.00 75.12 241 ASP A O 1
ATOM 1858 N N . MET A 1 242 ? -21.810 14.325 -10.668 1.00 74.75 242 MET A N 1
ATOM 1859 C CA . MET A 1 242 ? -22.243 13.988 -9.309 1.00 74.75 242 MET A CA 1
ATOM 1860 C C . MET A 1 242 ? -21.663 14.967 -8.285 1.00 74.75 242 MET A C 1
ATOM 1862 O O . MET A 1 242 ? -22.357 15.422 -7.369 1.00 74.75 242 MET A O 1
ATOM 1866 N N . ARG A 1 243 ? -20.393 15.346 -8.455 1.00 83.00 243 ARG A N 1
ATOM 1867 C CA . ARG A 1 243 ? -19.742 16.319 -7.582 1.00 83.00 243 ARG A CA 1
ATOM 1868 C C . ARG A 1 243 ? -20.344 17.715 -7.734 1.00 83.00 243 ARG A C 1
ATOM 1870 O O . ARG A 1 243 ? -20.605 18.362 -6.724 1.00 83.00 243 ARG A O 1
ATOM 1877 N N . ARG A 1 244 ? -20.638 18.161 -8.956 1.00 79.94 244 ARG A N 1
ATOM 1878 C CA . ARG A 1 244 ? -21.336 19.433 -9.218 1.00 79.94 244 ARG A CA 1
ATOM 1879 C C . ARG A 1 244 ? -22.734 19.459 -8.610 1.00 79.94 244 ARG A C 1
ATOM 1881 O O . ARG A 1 244 ? -23.094 20.453 -7.985 1.00 79.94 244 ARG A O 1
ATOM 1888 N N . ALA A 1 245 ? -23.501 18.383 -8.766 1.00 78.56 245 ALA A N 1
ATOM 1889 C CA . ALA A 1 245 ? -24.827 18.257 -8.169 1.00 78.56 245 ALA A CA 1
ATOM 1890 C C . ALA A 1 245 ? -24.756 18.322 -6.637 1.00 78.56 245 ALA A C 1
ATOM 1892 O O . ALA A 1 245 ? -25.541 19.031 -6.011 1.00 78.56 245 ALA A O 1
ATOM 1893 N N . THR A 1 246 ? -23.752 17.666 -6.048 1.00 85.81 246 THR A N 1
ATOM 1894 C CA . THR A 1 246 ? -23.504 17.708 -4.601 1.00 85.81 246 THR A CA 1
ATOM 1895 C C . THR A 1 246 ? -23.191 19.130 -4.136 1.00 85.81 246 THR A C 1
ATOM 1897 O O . THR A 1 246 ? -23.862 19.622 -3.240 1.00 85.81 246 THR A O 1
ATOM 1900 N N . LEU A 1 247 ? -22.248 19.824 -4.787 1.00 86.94 247 LEU A N 1
ATOM 1901 C CA . LEU A 1 247 ? -21.864 21.193 -4.416 1.00 86.94 247 LEU A CA 1
ATOM 1902 C C . LEU A 1 247 ? -23.025 22.191 -4.555 1.00 86.94 247 LEU A C 1
ATOM 1904 O O . LEU A 1 247 ? -23.174 23.076 -3.718 1.00 86.94 247 LEU A O 1
ATOM 1908 N N . ARG A 1 248 ? -23.879 22.037 -5.577 1.00 82.19 248 ARG A N 1
ATOM 1909 C CA . ARG A 1 248 ? -25.090 22.863 -5.736 1.00 82.19 248 ARG A CA 1
ATOM 1910 C C . ARG A 1 248 ? -26.100 22.622 -4.613 1.00 82.19 248 ARG A C 1
ATOM 1912 O O . ARG A 1 248 ? -26.731 23.572 -4.158 1.00 82.19 248 ARG A O 1
ATOM 1919 N N . GLY A 1 249 ? -26.237 21.375 -4.161 1.00 83.56 249 GLY A N 1
ATOM 1920 C CA . GLY A 1 249 ? -27.138 20.986 -3.073 1.00 83.56 249 GLY A CA 1
ATOM 1921 C C . GLY A 1 249 ? -26.598 21.229 -1.658 1.00 83.56 249 GLY A C 1
ATOM 1922 O O . GLY A 1 249 ? -27.353 21.068 -0.702 1.00 83.56 249 GLY A O 1
ATOM 1923 N N . SER A 1 250 ? -25.323 21.598 -1.507 1.00 87.06 250 SER A N 1
ATOM 1924 C CA . SER A 1 250 ? -24.687 21.822 -0.204 1.00 87.06 250 SER A CA 1
ATOM 1925 C C . SER A 1 250 ? -25.095 23.144 0.441 1.00 87.06 250 SER A C 1
ATOM 1927 O O . SER A 1 250 ? -25.297 24.156 -0.236 1.00 87.06 250 SER A O 1
ATOM 1929 N N . THR A 1 251 ? -25.171 23.138 1.771 1.00 90.12 251 THR A N 1
ATOM 1930 C CA . THR A 1 251 ? -25.408 24.355 2.565 1.00 90.12 251 THR A CA 1
ATOM 1931 C C . THR A 1 251 ? -24.141 25.209 2.665 1.00 90.12 251 THR A C 1
ATOM 1933 O O . THR A 1 251 ? -23.026 24.707 2.508 1.00 90.12 251 THR A O 1
ATOM 1936 N N . LEU A 1 252 ? -24.280 26.504 2.971 1.00 85.50 252 LEU A N 1
ATOM 1937 C CA . LEU A 1 252 ? -23.126 27.399 3.126 1.00 85.50 252 LEU A CA 1
ATOM 1938 C C . LEU A 1 252 ? -22.141 26.920 4.212 1.00 85.50 252 LEU A C 1
ATOM 1940 O O . LEU A 1 252 ? -20.929 27.021 4.029 1.00 85.50 252 LEU A O 1
ATOM 1944 N N . GLY A 1 253 ? -22.648 26.357 5.316 1.00 83.38 253 GLY A N 1
ATOM 1945 C CA . GLY A 1 253 ? -21.819 25.764 6.371 1.00 83.38 253 GLY A CA 1
ATOM 1946 C C . GLY A 1 253 ? -20.980 24.590 5.863 1.00 83.38 253 GLY A C 1
ATOM 1947 O O . GLY A 1 253 ? -19.766 24.581 6.044 1.00 83.38 253 GLY A O 1
ATOM 1948 N N . GLU A 1 254 ? -21.603 23.667 5.123 1.00 84.88 254 GLU A N 1
ATOM 1949 C CA . GLU A 1 254 ? -20.914 22.515 4.522 1.00 84.88 254 GLU A CA 1
ATOM 1950 C C . GLU A 1 254 ? -19.814 22.950 3.543 1.00 84.88 254 GLU A C 1
ATOM 1952 O O . GLU A 1 254 ? -18.713 22.400 3.561 1.00 84.88 254 GLU A O 1
ATOM 1957 N N . LEU A 1 255 ? -20.073 23.979 2.728 1.00 89.00 255 LEU A N 1
ATOM 1958 C CA . LEU A 1 255 ? -19.075 24.526 1.806 1.00 89.00 255 LEU A CA 1
ATOM 1959 C C . LEU A 1 255 ? -17.897 25.172 2.552 1.00 89.00 255 LEU A C 1
ATOM 1961 O O . LEU A 1 255 ? -16.744 24.986 2.158 1.00 89.00 255 LEU A O 1
ATOM 1965 N N . ARG A 1 256 ? -18.158 25.917 3.636 1.00 89.56 256 ARG A N 1
ATOM 1966 C CA . ARG A 1 256 ? -17.108 26.528 4.471 1.00 89.56 256 ARG A CA 1
ATOM 1967 C C . ARG A 1 256 ? -16.234 25.468 5.135 1.00 89.56 256 ARG A C 1
ATOM 1969 O O . ARG A 1 256 ? -15.008 25.599 5.122 1.00 89.56 256 ARG A O 1
ATOM 1976 N N . ASP A 1 257 ? -16.842 24.421 5.679 1.00 86.19 257 ASP A N 1
ATOM 1977 C CA . ASP A 1 257 ? -16.120 23.322 6.324 1.00 86.19 257 ASP A CA 1
ATOM 1978 C C . ASP A 1 257 ? -15.269 22.548 5.316 1.00 86.19 257 ASP A C 1
ATOM 1980 O O . ASP A 1 257 ? -14.098 22.246 5.571 1.00 86.19 257 ASP A O 1
ATOM 1984 N N . GLU A 1 258 ? -15.804 22.313 4.121 1.00 87.75 258 GLU A N 1
ATOM 1985 C CA . GLU A 1 258 ? -15.078 21.634 3.056 1.00 87.75 258 GLU A CA 1
ATOM 1986 C C . GLU A 1 258 ? -13.883 22.457 2.551 1.00 87.75 258 GLU A C 1
ATOM 1988 O O . GLU A 1 258 ? -12.787 21.912 2.384 1.00 87.75 258 GLU A O 1
ATOM 1993 N N . VAL A 1 259 ? -14.032 23.776 2.392 1.00 88.12 259 VAL A N 1
ATOM 1994 C CA . VAL A 1 259 ? -12.913 24.670 2.038 1.00 88.12 259 VAL A CA 1
ATOM 1995 C C . VAL A 1 259 ? -11.856 24.733 3.144 1.00 88.12 259 VAL A C 1
ATOM 1997 O O . VAL A 1 259 ? -10.659 24.833 2.864 1.00 88.12 259 VAL A O 1
ATOM 2000 N N . ARG A 1 260 ? -12.263 24.605 4.409 1.00 88.19 260 ARG A N 1
ATOM 2001 C CA . ARG A 1 260 ? -11.342 24.502 5.548 1.00 88.19 260 ARG A CA 1
ATOM 2002 C C . ARG A 1 260 ? -10.648 23.147 5.632 1.00 88.19 260 ARG A C 1
ATOM 2004 O O . ARG A 1 260 ? -9.698 23.028 6.411 1.00 88.19 260 ARG A O 1
ATOM 2011 N N . SER A 1 261 ? -11.035 22.146 4.846 1.00 84.62 261 SER A N 1
ATOM 2012 C CA . SER A 1 261 ? -10.335 20.863 4.847 1.00 84.62 261 SER A CA 1
ATOM 2013 C C . SER A 1 261 ? -8.855 21.033 4.476 1.00 84.62 261 SER A C 1
ATOM 2015 O O . SER A 1 261 ? -8.470 21.858 3.642 1.00 84.62 261 SER A O 1
ATOM 2017 N N . VAL A 1 262 ? -7.995 20.231 5.109 1.00 80.75 262 VAL A N 1
ATOM 2018 C CA . VAL A 1 262 ? -6.541 20.240 4.861 1.00 80.75 262 VAL A CA 1
ATOM 2019 C C . VAL A 1 262 ? -6.233 19.951 3.389 1.00 80.75 262 VAL A C 1
ATOM 2021 O O . VAL A 1 262 ? -5.320 20.543 2.815 1.00 80.75 262 VAL A O 1
ATOM 2024 N N . TYR A 1 263 ? -7.022 19.070 2.772 1.00 81.00 263 TYR A N 1
ATOM 2025 C CA . TYR A 1 263 ? -6.919 18.749 1.355 1.00 81.00 263 TYR A CA 1
ATOM 2026 C C . TYR A 1 263 ? -7.168 19.984 0.483 1.00 81.00 263 TYR A C 1
ATOM 2028 O O . TYR A 1 263 ? -6.295 20.356 -0.298 1.00 81.00 263 TYR A O 1
ATOM 2036 N N . VAL A 1 264 ? -8.299 20.676 0.670 1.00 83.94 264 VAL A N 1
ATOM 2037 C CA . VAL A 1 264 ? -8.631 21.867 -0.126 1.00 83.94 264 VAL A CA 1
ATOM 2038 C C . VAL A 1 264 ? -7.586 22.962 0.059 1.00 83.94 264 VAL A C 1
ATOM 2040 O O . VAL A 1 264 ? -7.083 23.474 -0.938 1.00 83.94 264 VAL A O 1
ATOM 2043 N N . ARG A 1 265 ? -7.168 23.262 1.295 1.00 85.25 265 ARG A N 1
ATOM 2044 C CA . ARG A 1 265 ? -6.136 24.286 1.547 1.00 85.25 265 ARG A CA 1
ATOM 2045 C C . ARG A 1 265 ? -4.806 23.979 0.859 1.00 85.25 265 ARG A C 1
ATOM 2047 O O . ARG A 1 265 ? -4.155 24.892 0.360 1.00 85.25 265 ARG A O 1
ATOM 2054 N N . ARG A 1 266 ? -4.407 22.706 0.806 1.00 84.75 266 ARG A N 1
ATOM 2055 C CA . ARG A 1 266 ? -3.166 22.282 0.142 1.00 84.75 266 ARG A CA 1
ATOM 2056 C C . ARG A 1 266 ? -3.284 22.299 -1.381 1.00 84.75 266 ARG A C 1
ATOM 2058 O O . ARG A 1 266 ? -2.295 22.564 -2.053 1.00 84.75 266 ARG A O 1
ATOM 2065 N N . THR A 1 267 ? -4.457 21.998 -1.926 1.00 82.62 267 THR A N 1
ATOM 2066 C CA . THR A 1 267 ? -4.671 21.866 -3.375 1.00 82.62 267 THR A CA 1
ATOM 2067 C C . THR A 1 267 ? -5.035 23.190 -4.047 1.00 82.62 267 THR A C 1
ATOM 2069 O O . THR A 1 267 ? -4.715 23.393 -5.218 1.00 82.62 267 THR A O 1
ATOM 2072 N N . LEU A 1 268 ? -5.653 24.113 -3.311 1.00 82.12 268 LEU A N 1
ATOM 2073 C CA . LEU A 1 268 ? -6.150 25.385 -3.828 1.00 82.12 268 LEU A CA 1
ATOM 2074 C C . LEU A 1 268 ? -5.096 26.237 -4.571 1.00 82.12 268 LEU A C 1
ATOM 2076 O O . LEU A 1 268 ? -5.420 26.702 -5.668 1.00 82.12 268 LEU A O 1
ATOM 2080 N N . PRO A 1 269 ? -3.847 26.397 -4.076 1.00 82.44 269 PRO A N 1
ATOM 2081 C CA . PRO A 1 269 ? -2.821 27.189 -4.763 1.00 82.44 269 PRO A CA 1
ATOM 2082 C C . PRO A 1 269 ? -2.434 26.644 -6.142 1.00 82.44 269 PRO A C 1
ATOM 2084 O O . PRO A 1 269 ? -1.931 27.390 -6.971 1.00 82.44 269 PRO A O 1
ATOM 2087 N N . TYR A 1 270 ? -2.672 25.355 -6.396 1.00 80.88 270 TYR A N 1
ATOM 2088 C CA . TYR A 1 270 ? -2.333 24.688 -7.655 1.00 80.88 270 TYR A CA 1
ATOM 2089 C C . TYR A 1 270 ? -3.536 24.605 -8.597 1.00 80.88 270 TYR A C 1
ATOM 2091 O O . TYR A 1 270 ? -3.406 24.793 -9.806 1.00 80.88 270 TYR A O 1
ATOM 2099 N N . ALA A 1 271 ? -4.725 24.366 -8.037 1.00 80.25 271 ALA A N 1
ATOM 2100 C CA . ALA A 1 271 ? -5.947 24.200 -8.810 1.00 80.25 271 ALA A CA 1
ATOM 2101 C C . ALA A 1 271 ? -6.366 25.488 -9.533 1.00 80.25 271 ALA A C 1
ATOM 2103 O O . ALA A 1 271 ? -6.752 25.434 -10.700 1.00 80.25 271 ALA A O 1
ATOM 2104 N N . VAL A 1 272 ? -6.277 26.647 -8.871 1.00 74.38 272 VAL A N 1
ATOM 2105 C CA . VAL A 1 272 ? -6.738 27.922 -9.449 1.00 74.38 272 VAL A CA 1
ATOM 2106 C C . VAL A 1 272 ? -5.873 28.366 -10.638 1.00 74.38 272 VAL A C 1
ATOM 2108 O O . VAL A 1 272 ? -6.445 28.580 -11.709 1.00 74.38 272 VAL A O 1
ATOM 2111 N N . PRO A 1 273 ? -4.528 28.441 -10.540 1.00 75.44 273 PRO A N 1
ATOM 2112 C CA . PRO A 1 273 ? -3.692 28.812 -11.682 1.00 75.44 273 PRO A CA 1
ATOM 2113 C C . PRO A 1 273 ? -3.826 27.843 -12.851 1.00 75.44 273 PRO A C 1
ATOM 2115 O O . PRO A 1 273 ? -3.826 28.271 -14.000 1.00 75.44 273 PRO A O 1
ATOM 2118 N N . TYR A 1 274 ? -3.987 26.547 -12.579 1.00 73.81 274 TYR A N 1
ATOM 2119 C CA . TYR A 1 274 ? -4.112 25.557 -13.638 1.00 73.81 274 TYR A CA 1
ATOM 2120 C C . TYR A 1 274 ? -5.448 25.626 -14.368 1.00 73.81 274 TYR A C 1
ATOM 2122 O O . TYR A 1 274 ? -5.469 25.545 -15.590 1.00 73.81 274 TYR A O 1
ATOM 2130 N N . VAL A 1 275 ? -6.563 25.804 -13.656 1.00 69.94 275 VAL A N 1
ATOM 2131 C CA . VAL A 1 275 ? -7.865 26.000 -14.310 1.00 69.94 275 VAL A CA 1
ATOM 2132 C C . VAL A 1 275 ? -7.853 27.297 -15.116 1.00 69.94 275 VAL A C 1
ATOM 2134 O O . VAL A 1 275 ? -8.328 27.309 -16.247 1.00 69.94 275 VAL A O 1
ATOM 2137 N N . LEU A 1 276 ? -7.237 28.366 -14.602 1.00 73.12 276 LEU A N 1
ATOM 2138 C CA . LEU A 1 276 ? -7.044 29.600 -15.367 1.00 73.12 276 LEU A CA 1
ATOM 2139 C C . LEU A 1 276 ? -6.168 29.381 -16.607 1.00 73.12 276 LEU A C 1
ATOM 2141 O O . LEU A 1 276 ? -6.508 29.888 -17.673 1.00 73.12 276 LEU A O 1
ATOM 2145 N N . LEU A 1 277 ? -5.090 28.600 -16.497 1.00 73.75 277 LEU A N 1
ATOM 2146 C CA . LEU A 1 277 ? -4.223 28.236 -17.618 1.00 73.75 277 LEU A CA 1
ATOM 2147 C C . LEU A 1 277 ? -4.974 27.390 -18.652 1.00 73.75 277 LEU A C 1
ATOM 2149 O O . LEU A 1 277 ? -4.881 27.681 -19.835 1.00 73.75 277 LEU A O 1
ATOM 2153 N N . ALA A 1 278 ? -5.759 26.400 -18.226 1.00 68.81 278 ALA A N 1
ATOM 2154 C CA . ALA A 1 278 ? -6.557 25.542 -19.101 1.00 68.81 278 ALA A CA 1
ATOM 2155 C C . ALA A 1 278 ? -7.681 26.320 -19.808 1.00 68.81 278 ALA A C 1
ATOM 2157 O O . ALA A 1 278 ? -7.894 26.147 -21.006 1.00 68.81 278 ALA A O 1
ATOM 2158 N N . CYS A 1 279 ? -8.360 27.229 -19.105 1.00 68.94 279 CYS A N 1
ATOM 2159 C CA . CYS A 1 279 ? -9.366 28.110 -19.701 1.00 68.94 279 CYS A CA 1
ATOM 2160 C C . CYS A 1 279 ? -8.732 29.139 -20.654 1.00 68.94 279 CYS A C 1
ATOM 2162 O O . CYS A 1 279 ? -9.291 29.432 -21.709 1.00 68.94 279 CYS A O 1
ATOM 2164 N N . ARG A 1 280 ? -7.542 29.664 -20.328 1.00 68.00 280 ARG A N 1
ATOM 2165 C CA . ARG A 1 280 ? -6.782 30.564 -21.214 1.00 68.00 280 ARG A CA 1
ATOM 2166 C C . ARG A 1 280 ? -6.036 29.837 -22.326 1.00 68.00 280 ARG A C 1
ATOM 2168 O O . ARG A 1 280 ? -5.667 30.486 -23.298 1.00 68.00 280 ARG A O 1
ATOM 2175 N N . TRP A 1 281 ? -5.866 28.520 -22.246 1.00 62.59 281 TRP A N 1
ATOM 2176 C CA . TRP A 1 281 ? -5.183 27.717 -23.258 1.00 62.59 281 TRP A CA 1
ATOM 2177 C C . TRP A 1 281 ? -5.845 27.859 -24.628 1.00 62.59 281 TRP A C 1
ATOM 2179 O O . TRP A 1 281 ? -5.152 27.985 -25.632 1.00 62.59 281 TRP A O 1
ATOM 2189 N N . GLN A 1 282 ? -7.179 27.942 -24.686 1.00 60.78 282 GLN A N 1
ATOM 2190 C CA . GLN A 1 282 ? -7.902 28.211 -25.935 1.00 60.78 282 GLN A CA 1
ATOM 2191 C C . GLN A 1 282 ? -7.612 29.605 -26.513 1.00 60.78 282 GLN A C 1
ATOM 2193 O O . GLN A 1 282 ? -7.585 29.770 -27.728 1.00 60.78 282 GLN A O 1
ATOM 2198 N N . HIS A 1 283 ? -7.367 30.607 -25.667 1.00 61.06 283 HIS A N 1
ATOM 2199 C CA . HIS A 1 283 ? -6.981 31.945 -26.118 1.00 61.06 283 HIS A CA 1
ATOM 2200 C C . HIS A 1 283 ? -5.503 32.007 -26.523 1.00 61.06 283 HIS A C 1
ATOM 2202 O O . HIS A 1 283 ? -5.180 32.614 -27.538 1.00 61.06 283 HIS A O 1
ATOM 2208 N N . MET A 1 284 ? -4.616 31.331 -25.785 1.00 55.06 284 MET A N 1
ATOM 2209 C CA . MET A 1 284 ? -3.189 31.246 -26.106 1.00 55.06 284 MET A CA 1
ATOM 2210 C C . MET A 1 284 ? -2.935 30.468 -27.398 1.00 55.06 284 MET A C 1
ATOM 2212 O O . MET A 1 284 ? -2.162 30.918 -28.229 1.00 55.06 284 MET A O 1
ATOM 2216 N N . THR A 1 285 ? -3.618 29.341 -27.610 1.00 55.25 285 THR A N 1
ATOM 2217 C CA . THR A 1 285 ? -3.475 28.541 -28.838 1.00 55.25 285 THR A CA 1
ATOM 2218 C C . THR A 1 285 ? -3.980 29.267 -30.080 1.00 55.25 285 THR A C 1
ATOM 2220 O O . THR A 1 285 ? -3.380 29.120 -31.132 1.00 55.25 285 THR A O 1
ATOM 2223 N N . ARG A 1 286 ? -5.007 30.118 -29.969 1.00 58.59 286 ARG A N 1
ATOM 2224 C CA . ARG A 1 286 ? -5.448 30.990 -31.076 1.00 58.59 286 ARG A CA 1
ATOM 2225 C C . ARG A 1 286 ? -4.464 32.115 -31.411 1.00 58.59 286 ARG A C 1
ATOM 2227 O O . ARG A 1 286 ? -4.532 32.649 -32.508 1.00 58.59 286 ARG A O 1
ATOM 2234 N N . ALA A 1 287 ? -3.600 32.491 -30.470 1.00 57.25 287 ALA A N 1
ATOM 2235 C CA . ALA A 1 287 ? -2.577 33.518 -30.657 1.00 57.25 287 ALA A CA 1
ATOM 2236 C C . ALA A 1 287 ? -1.220 32.943 -31.108 1.00 57.25 287 ALA A C 1
ATOM 2238 O O . ALA A 1 287 ? -0.309 33.705 -31.425 1.00 57.25 287 ALA A O 1
ATOM 2239 N N . LEU A 1 288 ? -1.066 31.613 -31.118 1.00 51.34 288 LEU A N 1
ATOM 2240 C CA . LEU A 1 288 ? 0.124 30.959 -31.649 1.00 51.34 288 LEU A CA 1
ATOM 2241 C C . LEU A 1 288 ? 0.073 30.955 -33.186 1.00 51.34 288 LEU A C 1
ATOM 2243 O O . LEU A 1 288 ? -0.995 30.727 -33.755 1.00 51.34 288 LEU A O 1
ATOM 2247 N N . PRO A 1 289 ? 1.208 31.176 -33.869 1.00 61.38 289 PRO A N 1
ATOM 2248 C CA . PRO A 1 289 ? 1.259 31.115 -35.324 1.00 61.38 289 PRO A CA 1
ATOM 2249 C C . PRO A 1 289 ? 0.881 29.712 -35.830 1.00 61.38 289 PRO A C 1
ATOM 2251 O O . PRO A 1 289 ? 1.082 28.716 -35.135 1.00 61.38 289 PRO A O 1
ATOM 2254 N N . GLU A 1 290 ? 0.334 29.625 -37.047 1.00 58.22 290 GLU A N 1
ATOM 2255 C CA . GLU A 1 290 ? -0.290 28.403 -37.596 1.00 58.22 290 GLU A CA 1
ATOM 2256 C C . GLU A 1 290 ? 0.621 27.163 -37.573 1.00 58.22 290 GLU A C 1
ATOM 2258 O O . GLU A 1 290 ? 0.147 26.044 -37.415 1.00 58.22 290 GLU A O 1
ATOM 2263 N N . HIS A 1 291 ? 1.941 27.346 -37.640 1.00 64.62 291 HIS A N 1
ATOM 2264 C CA . HIS A 1 291 ? 2.913 26.250 -37.566 1.00 64.62 291 HIS A CA 1
ATOM 2265 C C . HIS A 1 291 ? 3.094 25.658 -36.153 1.00 64.62 291 HIS A C 1
ATOM 2267 O O . HIS A 1 291 ? 3.667 24.580 -36.012 1.00 64.62 291 HIS A O 1
ATOM 2273 N N . ALA A 1 292 ? 2.631 26.345 -35.104 1.00 55.03 292 ALA A N 1
ATOM 2274 C CA . ALA A 1 292 ? 2.742 25.932 -33.702 1.00 55.03 292 ALA A CA 1
ATOM 2275 C C . ALA A 1 292 ? 1.422 25.388 -33.122 1.00 55.03 292 ALA A C 1
ATOM 2277 O O . ALA A 1 292 ? 1.390 24.938 -31.972 1.00 55.03 292 ALA A O 1
ATOM 2278 N N . THR A 1 293 ? 0.332 25.404 -33.896 1.00 53.56 293 THR A N 1
ATOM 2279 C CA . THR A 1 293 ? -0.939 24.780 -33.513 1.00 53.56 293 THR A CA 1
ATOM 2280 C C . THR A 1 293 ? -1.090 23.422 -34.202 1.00 53.56 293 THR A C 1
ATOM 2282 O O . THR A 1 293 ? -0.979 23.330 -35.422 1.00 53.56 293 THR A O 1
ATOM 2285 N N . PRO A 1 294 ? -1.339 22.327 -33.459 1.00 50.34 294 PRO A N 1
ATOM 2286 C CA . PRO A 1 294 ? -1.589 21.034 -34.079 1.00 50.34 294 PRO A CA 1
ATOM 2287 C C . PRO A 1 294 ? -2.885 21.116 -34.891 1.00 50.34 294 PRO A C 1
ATOM 2289 O O . PRO A 1 294 ? -3.968 21.283 -34.327 1.00 50.34 294 PRO A O 1
ATOM 2292 N N . ILE A 1 295 ? -2.762 21.015 -36.217 1.00 52.78 295 ILE A N 1
ATOM 2293 C CA . ILE A 1 295 ? -3.895 21.038 -37.144 1.00 52.78 295 ILE A CA 1
ATOM 2294 C C . ILE A 1 295 ? -4.850 19.906 -36.733 1.00 52.78 295 ILE A C 1
ATOM 2296 O O . ILE A 1 295 ? -4.439 18.738 -36.716 1.00 52.78 295 ILE A O 1
ATOM 2300 N N . PRO A 1 296 ? -6.113 20.200 -36.373 1.00 45.97 296 PRO A N 1
ATOM 2301 C CA . PRO A 1 296 ? -7.075 19.148 -36.103 1.00 45.97 296 PRO A CA 1
ATOM 2302 C C . PRO A 1 296 ? -7.213 18.311 -37.375 1.00 45.97 296 PRO A C 1
ATOM 2304 O O . PRO A 1 296 ? -7.424 18.860 -38.453 1.00 45.97 296 PRO A O 1
ATOM 2307 N N . LYS A 1 297 ? -7.089 16.982 -37.261 1.00 49.03 297 LYS A N 1
ATOM 2308 C CA . LYS A 1 297 ? -7.374 16.039 -38.354 1.00 49.03 297 LYS A CA 1
ATOM 2309 C C . LYS A 1 297 ? -8.867 16.101 -38.690 1.00 49.03 297 LYS A C 1
ATOM 2311 O O . LYS A 1 297 ? -9.647 15.225 -38.319 1.00 49.03 297 LYS A O 1
ATOM 2316 N N . THR A 1 298 ? -9.301 17.157 -39.361 1.00 47.25 298 THR A N 1
ATOM 2317 C CA . THR A 1 298 ? -10.616 17.241 -39.976 1.00 47.25 298 THR A CA 1
ATOM 2318 C C . THR A 1 298 ? -10.641 16.240 -41.117 1.00 47.25 298 THR A C 1
ATOM 2320 O O . THR A 1 298 ? -10.077 16.458 -42.182 1.00 47.25 298 THR A O 1
ATOM 2323 N N . ARG A 1 299 ? -11.271 15.097 -40.825 1.00 47.00 299 ARG A N 1
ATOM 2324 C CA . ARG A 1 299 ? -12.078 14.262 -41.721 1.00 47.00 299 ARG A CA 1
ATOM 2325 C C . ARG A 1 299 ? -11.849 14.600 -43.202 1.00 47.00 299 ARG A C 1
ATOM 2327 O O . ARG A 1 299 ? -12.531 15.468 -43.744 1.00 47.00 299 ARG A O 1
ATOM 2334 N N . GLN A 1 300 ? -10.903 13.902 -43.837 1.00 44.25 300 GLN A N 1
ATOM 2335 C CA . GLN A 1 300 ? -10.790 13.855 -45.295 1.00 44.25 300 GLN A CA 1
ATOM 2336 C C . GLN A 1 300 ? -12.167 13.470 -45.844 1.00 44.25 300 GLN A C 1
ATOM 2338 O O . GLN A 1 300 ? -12.594 12.320 -45.745 1.00 44.25 300 GLN A O 1
ATOM 2343 N N . LYS A 1 301 ? -12.908 14.453 -46.361 1.00 44.75 301 LYS A N 1
ATOM 2344 C CA . LYS A 1 301 ? -14.067 14.182 -47.202 1.00 44.75 301 LYS A CA 1
ATOM 2345 C C . LYS A 1 301 ? -13.504 13.545 -48.461 1.00 44.75 301 LYS A C 1
ATOM 2347 O O . LYS A 1 301 ? -12.817 14.204 -49.234 1.00 44.75 301 LYS A O 1
ATOM 2352 N N . SER A 1 302 ? -13.768 12.256 -48.614 1.00 47.16 302 SER A N 1
ATOM 2353 C CA . SER A 1 302 ? -13.562 11.502 -49.838 1.00 47.16 302 SER A CA 1
ATOM 2354 C C . SER A 1 302 ? -14.143 12.301 -51.002 1.00 47.16 302 SER A C 1
ATOM 2356 O O . SER A 1 302 ? -15.354 12.514 -51.087 1.00 47.16 302 SER A O 1
ATOM 2358 N N . ALA A 1 303 ? -13.262 12.783 -51.876 1.00 45.69 303 ALA A N 1
ATOM 2359 C CA . ALA A 1 303 ? -13.656 13.337 -53.154 1.00 45.69 303 ALA A CA 1
ATOM 2360 C C . ALA A 1 303 ? -14.316 12.203 -53.945 1.00 45.69 303 ALA A C 1
ATOM 2362 O O . ALA A 1 303 ? -13.661 11.269 -54.404 1.00 45.69 303 ALA A O 1
ATOM 2363 N N . ARG A 1 304 ? -15.647 12.252 -54.029 1.00 43.28 304 ARG A N 1
ATOM 2364 C CA . ARG A 1 304 ? -16.433 11.422 -54.936 1.00 43.28 304 ARG A CA 1
ATOM 2365 C C . ARG A 1 304 ? -15.941 11.721 -56.349 1.00 43.28 304 ARG A C 1
ATOM 2367 O O . ARG A 1 304 ? -16.105 12.835 -56.835 1.00 43.28 304 ARG A O 1
ATOM 2374 N N . VAL A 1 305 ? -15.346 10.713 -56.977 1.00 51.38 305 VAL A N 1
ATOM 2375 C CA . VAL A 1 305 ? -15.077 10.657 -58.412 1.00 51.38 305 VAL A CA 1
ATOM 2376 C C . VAL A 1 305 ? -16.414 10.846 -59.130 1.00 51.38 305 VAL A C 1
ATOM 2378 O O . VAL A 1 305 ? -17.257 9.949 -59.145 1.00 51.38 305 VAL A O 1
ATOM 2381 N N . ALA A 1 306 ? -16.645 12.047 -59.655 1.00 43.75 306 ALA A N 1
ATOM 2382 C CA . ALA A 1 306 ? -17.743 12.316 -60.567 1.00 43.75 306 ALA A CA 1
ATOM 2383 C C . ALA A 1 306 ? -17.305 11.841 -61.954 1.00 43.75 306 ALA A C 1
ATOM 2385 O O . ALA A 1 306 ? -16.377 12.386 -62.547 1.00 43.75 306 ALA A O 1
ATOM 2386 N N . GLY A 1 307 ? -17.943 10.768 -62.419 1.00 40.72 307 GLY A N 1
ATOM 2387 C CA . GLY A 1 307 ? -17.679 10.165 -63.712 1.00 40.72 307 GLY A CA 1
ATOM 2388 C C . GLY A 1 307 ? -17.974 11.111 -64.872 1.00 40.72 307 GLY A C 1
ATOM 2389 O O . GLY A 1 307 ? -19.043 11.711 -64.961 1.00 40.72 307 GLY A O 1
ATOM 2390 N N . THR A 1 308 ? -17.039 11.168 -65.808 1.00 43.12 308 THR A N 1
ATOM 2391 C CA . THR A 1 308 ? -17.263 11.641 -67.169 1.00 43.12 308 THR A CA 1
ATOM 2392 C C . THR A 1 308 ? -17.858 10.498 -67.994 1.00 43.12 308 THR A C 1
ATOM 2394 O O . THR A 1 308 ? -17.162 9.621 -68.496 1.00 43.12 308 THR A O 1
ATOM 2397 N N . ARG A 1 309 ? -19.187 10.506 -68.134 1.00 46.78 309 ARG A N 1
ATOM 2398 C CA . ARG A 1 309 ? -19.907 9.847 -69.234 1.00 46.78 309 ARG A CA 1
ATOM 2399 C C . ARG A 1 309 ? -20.543 10.930 -70.103 1.00 46.78 309 ARG A C 1
ATOM 2401 O O . ARG A 1 309 ? -21.431 11.626 -69.620 1.00 46.78 309 ARG A O 1
ATOM 2408 N N . LYS A 1 310 ? -20.115 11.022 -71.364 1.00 44.94 310 LYS A N 1
ATOM 2409 C CA . LYS A 1 310 ? -20.896 11.383 -72.571 1.00 44.94 310 LYS A CA 1
ATOM 2410 C C . LYS A 1 310 ? -19.963 11.191 -73.780 1.00 44.94 310 LYS A C 1
ATOM 2412 O O . LYS A 1 310 ? -18.879 11.755 -73.779 1.00 44.94 310 LYS A O 1
ATOM 2417 N N . ALA A 1 311 ? -20.195 10.141 -74.576 1.00 42.69 311 ALA A N 1
ATOM 2418 C CA . ALA A 1 311 ? -21.019 10.101 -75.804 1.00 42.69 311 ALA A CA 1
ATOM 2419 C C . ALA A 1 311 ? -20.167 10.558 -77.009 1.00 42.69 311 ALA A C 1
ATOM 2421 O O . ALA A 1 311 ? -19.696 11.684 -76.999 1.00 42.69 311 ALA A O 1
ATOM 2422 N N . ALA A 1 312 ? -19.753 9.703 -77.950 1.00 42.75 312 ALA A N 1
ATOM 2423 C CA . ALA A 1 312 ? -20.564 8.955 -78.920 1.00 42.75 312 ALA A CA 1
ATOM 2424 C C . ALA A 1 312 ? -21.538 9.863 -79.687 1.00 42.75 312 ALA A C 1
ATOM 2426 O O . ALA A 1 312 ? -22.724 9.915 -79.363 1.00 42.75 312 ALA A O 1
ATOM 2427 N N . ALA A 1 313 ? -20.986 10.579 -80.667 1.00 45.69 313 ALA A N 1
ATOM 2428 C CA . ALA A 1 313 ? -21.546 10.850 -81.989 1.00 45.69 313 ALA A CA 1
ATOM 2429 C C . ALA A 1 313 ? -20.366 11.169 -82.918 1.00 45.69 313 ALA A C 1
ATOM 2431 O O . ALA A 1 313 ? -19.484 11.934 -82.465 1.00 45.69 313 ALA A O 1
#